Protein AF-A0A1J1I9B0-F1 (afdb_monomer)

Nearest PDB structures (foldseek):
  3shq-assembly1_A  TM=7.757E-01  e=4.844E-25  Drosophila melanogaster
  2lgd-assembly1_A  TM=7.294E-01  e=6.824E-05  Homo sapiens
  7fgm-assembly1_B  TM=8.248E-01  e=2.061E-03  Homo sapiens
  2kan-assembly1_A  TM=7.655E-01  e=1.203E-03  Arabidopsis thaliana
  7sbi-assembly2_B  TM=7.281E-01  e=3.978E-03  Gallus gallus

pLDDT: mean 76.19, std 18.77, range [31.81, 98.0]

Radius of gyration: 21.23 Å; Cα contacts (8 Å, |Δi|>4): 306; chains: 1; bounding box: 52×53×59 Å

Solvent-accessible surface area (backbone atoms only — not comparable to full-atom values): 16740 Å² total; per-residue (Å²): 135,62,66,69,62,49,52,54,50,53,62,61,68,49,90,85,52,88,68,82,76,77,70,71,65,44,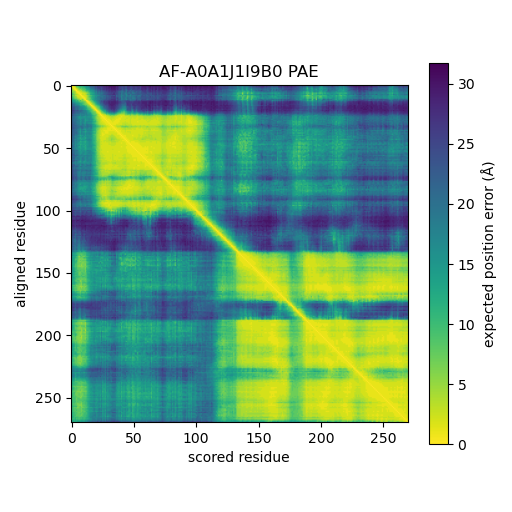75,43,45,38,34,42,93,94,44,79,45,80,44,81,39,53,45,84,35,29,38,41,44,54,37,33,56,49,18,75,80,66,61,27,50,56,95,48,54,47,66,40,83,74,41,26,61,91,75,49,85,76,49,57,81,38,39,46,63,48,41,57,79,53,88,94,58,62,34,39,47,47,64,63,43,65,78,79,48,50,89,78,58,83,73,76,89,87,72,79,84,70,70,91,79,71,66,89,83,63,93,72,74,83,67,72,66,70,61,63,56,39,51,56,45,48,48,48,44,70,70,60,76,82,86,74,88,67,81,88,60,86,95,59,70,46,78,46,73,48,53,64,21,56,73,42,68,54,89,71,77,83,80,54,89,48,72,66,78,75,53,65,66,64,38,46,36,63,71,43,76,92,42,46,61,43,42,33,43,32,42,30,45,55,63,77,73,26,66,92,45,55,74,28,35,30,69,43,80,63,44,59,65,50,95,81,35,61,89,74,62,52,63,69,63,53,47,53,52,44,53,51,44,44,68,77,69,44,89,46,40,70,79,54,62,54,93,49,48,94,73,66,71,124

Foldseek 3Di:
DCVLVVLLVVLVPPPPDPPVPPQPWDWAWEDEPNDIDIDTHGQAAFLLLVLQVVCVVPVFHSVFKDWPPWAFPPGDDGDRRHGPVRTPGDPPDHTYIDGDHPVVCVVPDDDDPDDDPDVPPPPVPPLD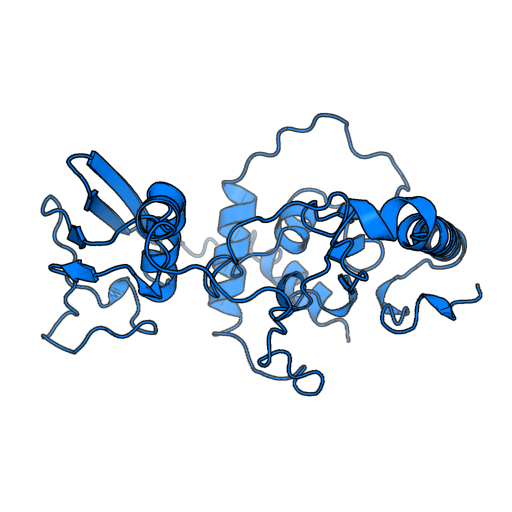DPPDDSVVLSVVLSVCLVPPDDPPPDDDDPLAFAEAEDCDLGPDPDDDPDRDPNNQSHAVQSSCCSNPVVYDQFRAAYEDLDQSNCSSPNLRYARFPGNYPCVVCVVPDCRVVLVVVLNVQCSVPGRGSSPDDNPCSSVDDD

Sequence (270 aa):
MDSDSSLYKRARMDDSKDISDDIEIIKVALKWNANMYHLELDPLDDVAILRYQVFKETQVKPERQKILNLKAKGGKKVEDTTKISELDIKPGKPLMMVGSLEADIASVNEKPDGIDVINDFEDEQNDNEPFETKEVYLTKIRRRIKEYKFEVFNPPREGKKLLVLDIDYTLFDHRSSAETGAELMLKPLLVIWGKFKQYGSKNSIMFDDIRRNFLMNPKSGLRIKPFSQCHLNRDKDKELLKLATYLKNIAENCDDFNKLNHKKWESYTP

Organism: NCBI:txid568069

InterPro domains:
  IPR000626 Ubiquitin-like domain [PS50053] (26-98)
  IPR000626 Ubiquitin-like domain [SM00213] (26-100)
  IPR004274 FCP1 homology domain [PF03031] (200-257)
  IPR023214 HAD superfamily [G3DSA:3.40.50.1000] (113-183)
  IPR023214 HAD superfamily [G3DSA:3.40.50.1000] (184-270)
  IPR029071 Ubiquitin-like domain superfamily [SSF54236] (22-113)
  IPR036412 HAD-like superfamily [SSF56784] (148-262)
  IPR051658 Ubiquitin-like domain-containing CTD phosphatase 1 [PTHR48493] (22-185)

Secondary structure (DSSP, 8-state):
--HHHHHHHHHHTTTT---------EEEEEEETTEEEEEEE-TTSBHHHHHHHHHHHH---GGG-EEET--BGGGPPP-TTSBGGGB---TT-PEEEE---HHHHTTT--PPTT-----TT--TT-TT---S-HHHHHHHHHHHHHH-----SSPPPTTPPEEEE--BTTTB--------TTGGGS-HHHHHHHH-TT-SGGGEEEEES-GGGGTTSGGGEEEPPP---HHHHTTT--HHHHHHHHHHHHHHH-S-GGG--GGGGGG---

Mean predicted aligned error: 13.73 Å

Structure (mmCIF, N/CA/C/O backbone):
data_AF-A0A1J1I9B0-F1
#
_entry.id   AF-A0A1J1I9B0-F1
#
loop_
_atom_site.group_PDB
_atom_site.id
_atom_site.type_symbol
_atom_site.label_atom_id
_atom_site.label_alt_id
_atom_site.label_comp_id
_atom_site.label_asym_id
_atom_site.label_entity_id
_atom_site.label_seq_id
_atom_site.pdbx_PDB_ins_code
_atom_site.Cartn_x
_atom_site.Cartn_y
_atom_site.Cartn_z
_atom_site.occupancy
_atom_site.B_iso_or_equiv
_atom_site.auth_seq_id
_atom_site.auth_comp_id
_atom_site.auth_asym_id
_atom_site.auth_atom_id
_atom_site.pdbx_PDB_model_num
ATOM 1 N N . MET A 1 1 ? 19.662 -10.296 7.156 1.00 31.81 1 MET A N 1
ATOM 2 C CA . MET A 1 1 ? 18.597 -10.468 8.166 1.00 31.81 1 MET A CA 1
ATOM 3 C C . MET A 1 1 ? 17.340 -9.827 7.610 1.00 31.81 1 MET A C 1
ATOM 5 O O . MET A 1 1 ? 17.348 -8.644 7.311 1.00 31.81 1 MET A O 1
ATOM 9 N N . ASP A 1 2 ? 16.337 -10.650 7.334 1.00 40.56 2 ASP A N 1
ATOM 10 C CA . ASP A 1 2 ? 15.219 -10.374 6.426 1.00 40.56 2 ASP A CA 1
ATOM 11 C C . ASP A 1 2 ? 14.012 -9.880 7.258 1.00 40.56 2 ASP A C 1
ATOM 13 O O . ASP A 1 2 ? 13.164 -10.675 7.668 1.00 40.56 2 ASP A O 1
ATOM 17 N N . SER A 1 3 ? 13.997 -8.593 7.635 1.00 44.31 3 SER A N 1
ATOM 18 C CA . SER A 1 3 ? 13.026 -8.016 8.590 1.00 44.31 3 SER A CA 1
ATOM 19 C C . SER A 1 3 ? 11.572 -8.202 8.148 1.00 44.31 3 SER A C 1
ATOM 21 O O . SER A 1 3 ? 10.745 -8.633 8.957 1.00 44.31 3 SER A O 1
ATOM 23 N N . ASP A 1 4 ? 11.288 -7.991 6.864 1.00 48.16 4 ASP A N 1
ATOM 24 C CA . ASP A 1 4 ? 9.930 -8.023 6.297 1.00 48.16 4 ASP A CA 1
ATOM 25 C C . ASP A 1 4 ? 9.418 -9.464 6.153 1.00 48.16 4 ASP A C 1
ATOM 27 O O . ASP A 1 4 ? 8.280 -9.783 6.499 1.00 48.16 4 ASP A O 1
ATOM 31 N N . SER A 1 5 ? 10.312 -10.383 5.771 1.00 48.84 5 SER A N 1
ATOM 32 C CA . SER A 1 5 ? 10.055 -11.829 5.775 1.00 48.84 5 SER A CA 1
ATOM 33 C C . SER A 1 5 ? 9.826 -12.356 7.199 1.00 48.84 5 SER A C 1
ATOM 35 O O . SER A 1 5 ? 8.987 -13.231 7.407 1.00 48.84 5 SER A O 1
ATOM 37 N N . SER A 1 6 ? 10.519 -11.803 8.206 1.00 51.78 6 SER A N 1
ATOM 38 C CA . SER A 1 6 ? 10.359 -12.196 9.615 1.00 51.78 6 S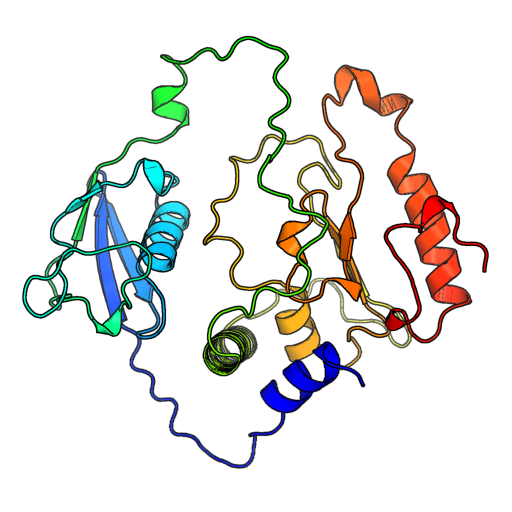ER A CA 1
ATOM 39 C C . SER A 1 6 ? 9.021 -11.760 10.218 1.00 51.78 6 SER A C 1
ATOM 41 O O . SER A 1 6 ? 8.442 -12.508 11.000 1.00 51.78 6 SER A O 1
ATOM 43 N N . LEU A 1 7 ? 8.518 -10.579 9.843 1.00 53.41 7 LEU A N 1
ATOM 44 C CA . LEU A 1 7 ? 7.214 -10.056 10.258 1.00 53.41 7 LEU A CA 1
ATOM 45 C C . LEU A 1 7 ? 6.090 -10.963 9.765 1.00 53.41 7 LEU A C 1
ATOM 47 O O . LEU A 1 7 ? 5.294 -11.443 10.563 1.00 53.41 7 LEU A O 1
ATOM 51 N N . TYR A 1 8 ? 6.092 -11.288 8.474 1.00 55.19 8 TYR A N 1
ATOM 52 C CA . TYR A 1 8 ? 5.122 -12.211 7.893 1.00 55.19 8 TYR A CA 1
ATOM 53 C C . TYR A 1 8 ? 5.275 -13.646 8.425 1.00 55.19 8 TYR A C 1
ATOM 55 O O . TYR A 1 8 ? 4.281 -14.293 8.741 1.00 55.19 8 TYR A O 1
ATOM 63 N N . LYS A 1 9 ? 6.504 -14.158 8.582 1.00 55.81 9 LYS A N 1
ATOM 64 C CA . LYS A 1 9 ? 6.718 -15.483 9.189 1.00 55.81 9 LYS A CA 1
ATOM 65 C C . LYS A 1 9 ? 6.202 -15.541 10.628 1.00 55.81 9 LYS A C 1
ATOM 67 O O . LYS A 1 9 ? 5.662 -16.570 11.002 1.00 55.81 9 LYS A O 1
ATO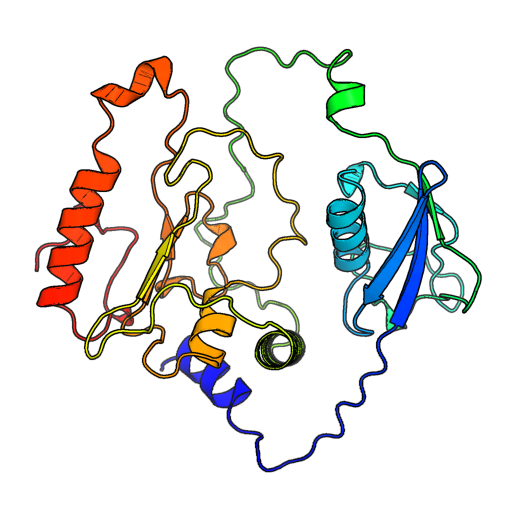M 72 N N . ARG A 1 10 ? 6.300 -14.453 11.402 1.00 53.94 10 ARG A N 1
ATOM 73 C CA . ARG A 1 10 ? 5.706 -14.331 12.749 1.00 53.94 10 ARG A CA 1
ATOM 74 C C . ARG A 1 10 ? 4.190 -14.152 12.722 1.00 53.94 10 ARG A C 1
ATOM 76 O O . ARG A 1 10 ? 3.509 -14.757 13.537 1.00 53.94 10 ARG A O 1
ATOM 83 N N . ALA A 1 11 ? 3.646 -13.415 11.750 1.00 51.88 11 ALA A N 1
ATOM 84 C CA . ALA A 1 11 ? 2.200 -13.372 11.508 1.00 51.88 11 ALA A CA 1
ATOM 85 C C . ALA A 1 11 ? 1.623 -14.779 11.253 1.00 51.88 11 ALA A C 1
ATOM 87 O O . ALA A 1 11 ? 0.448 -15.008 11.514 1.00 51.88 11 ALA A O 1
ATOM 88 N N . ARG A 1 12 ? 2.470 -15.694 10.754 1.00 53.09 12 ARG A N 1
ATOM 89 C CA . ARG A 1 12 ? 2.166 -17.074 10.359 1.00 53.09 12 ARG A CA 1
ATOM 90 C C . ARG A 1 12 ? 2.524 -18.139 11.412 1.00 53.09 12 ARG A C 1
ATOM 92 O O . ARG A 1 12 ? 1.907 -19.192 11.421 1.00 53.09 12 ARG A O 1
ATOM 99 N N . MET A 1 13 ? 3.536 -17.910 12.253 1.00 45.53 13 MET A N 1
ATOM 100 C CA . MET A 1 13 ? 3.952 -18.811 13.340 1.00 45.53 13 MET A CA 1
ATOM 101 C C . MET A 1 13 ? 3.109 -18.540 14.588 1.00 45.53 13 MET A C 1
ATOM 103 O O . MET A 1 13 ? 3.626 -18.023 15.569 1.00 45.53 13 MET A O 1
ATOM 107 N N . ASP A 1 14 ? 1.815 -18.848 14.525 1.00 46.59 14 ASP A N 1
ATOM 108 C CA . ASP A 1 14 ? 1.019 -19.089 15.737 1.00 46.59 14 ASP A CA 1
ATOM 109 C C . ASP A 1 14 ? -0.200 -19.994 15.485 1.00 46.59 14 ASP A C 1
ATOM 111 O O . ASP A 1 14 ? -1.192 -19.932 16.195 1.00 46.59 14 ASP A O 1
ATOM 115 N N . ASP A 1 15 ? -0.116 -20.912 14.513 1.00 47.94 15 ASP A N 1
ATOM 116 C CA . ASP A 1 15 ? -1.155 -21.938 14.301 1.00 47.94 15 ASP A CA 1
ATOM 117 C C . ASP A 1 15 ? -1.213 -22.981 15.454 1.00 47.94 15 ASP A C 1
ATOM 119 O O . ASP A 1 15 ? -1.976 -23.940 15.383 1.00 47.94 15 ASP A O 1
ATOM 123 N N . SER A 1 16 ? -0.397 -22.839 16.513 1.00 40.38 16 SER A N 1
ATOM 124 C CA . SER A 1 16 ? -0.336 -23.775 17.653 1.00 40.38 16 SER A CA 1
ATOM 125 C C . SER A 1 16 ? -0.389 -23.126 19.041 1.00 40.38 16 SER A C 1
ATOM 127 O O . SER A 1 16 ? -0.153 -23.806 20.041 1.00 40.38 16 SER A O 1
ATOM 129 N N . LYS A 1 17 ? -0.698 -21.833 19.136 1.00 40.66 17 LYS A N 1
ATOM 130 C CA . LYS A 1 17 ? -1.303 -21.275 20.342 1.00 40.66 17 LYS A CA 1
ATOM 131 C C . LYS A 1 17 ? -2.577 -20.600 19.890 1.00 40.66 17 LYS A C 1
ATOM 133 O O . LYS A 1 17 ? -2.527 -19.540 19.280 1.00 40.66 17 LYS A O 1
ATOM 138 N N . ASP A 1 18 ? -3.703 -21.212 20.231 1.00 39.41 18 ASP A N 1
ATOM 139 C CA . ASP A 1 18 ? -4.947 -20.480 20.415 1.00 39.41 18 ASP A CA 1
ATOM 140 C C . ASP A 1 18 ? -4.683 -19.402 21.481 1.00 39.41 18 ASP A C 1
ATOM 142 O O . ASP A 1 18 ? -4.935 -19.585 22.672 1.00 39.41 18 ASP A O 1
ATOM 146 N N . ILE A 1 19 ? -4.093 -18.275 21.077 1.00 40.69 19 ILE A N 1
ATOM 147 C CA . ILE A 1 19 ? -4.375 -17.018 21.742 1.00 40.69 19 ILE A CA 1
ATOM 148 C C . ILE A 1 19 ? -5.842 -16.813 21.412 1.00 40.69 19 ILE A C 1
ATOM 150 O O . ILE A 1 19 ? -6.211 -16.668 20.247 1.00 40.69 19 ILE A O 1
ATOM 154 N N . SER A 1 20 ? -6.684 -16.934 22.430 1.00 41.03 20 SER A N 1
ATOM 155 C CA . SER A 1 20 ? -8.096 -16.598 22.369 1.00 41.03 20 SER A CA 1
ATOM 156 C C . SER A 1 20 ? -8.229 -15.112 22.014 1.00 41.03 20 SER A C 1
ATOM 158 O O . SER A 1 20 ? -8.442 -14.274 22.887 1.00 41.03 20 SER A O 1
ATOM 160 N N . ASP A 1 21 ? -8.050 -14.777 20.739 1.00 46.66 21 ASP A N 1
ATOM 161 C CA . ASP A 1 21 ? -8.251 -13.451 20.160 1.00 46.66 21 ASP A CA 1
ATOM 162 C C . ASP A 1 21 ? -9.751 -13.239 19.903 1.00 46.66 21 ASP A C 1
ATOM 164 O O . ASP A 1 21 ? -10.174 -12.807 18.829 1.00 46.66 21 ASP A O 1
ATOM 168 N N . ASP A 1 22 ? -10.576 -13.504 20.918 1.00 48.81 22 ASP A N 1
ATOM 169 C CA . ASP A 1 22 ? -11.917 -12.930 21.008 1.00 48.81 22 ASP A CA 1
ATOM 170 C C . ASP A 1 22 ? -11.760 -11.450 21.396 1.00 48.81 22 ASP A C 1
ATOM 172 O O . ASP A 1 22 ? -12.184 -10.993 22.457 1.00 48.81 22 ASP A O 1
ATOM 176 N N . ILE A 1 23 ? -11.071 -10.682 20.545 1.00 56.44 23 ILE A N 1
ATOM 177 C CA . ILE A 1 23 ? -11.073 -9.228 20.634 1.00 56.44 23 ILE A CA 1
ATOM 178 C C . ILE A 1 23 ? -12.475 -8.802 20.205 1.00 56.44 23 ILE A C 1
ATOM 180 O O . ILE A 1 23 ? -12.808 -8.778 19.019 1.00 56.44 23 ILE A O 1
ATOM 184 N N . GLU A 1 24 ? -13.317 -8.528 21.197 1.00 70.94 24 GLU A N 1
ATOM 185 C CA . GLU A 1 24 ? -14.703 -8.133 20.992 1.00 70.94 24 GLU A CA 1
ATOM 186 C C . GLU A 1 24 ? -14.750 -6.826 20.184 1.00 70.94 24 GLU A C 1
ATOM 188 O O . GLU A 1 24 ? -14.351 -5.757 20.651 1.00 70.94 24 GLU A O 1
ATOM 193 N N . ILE A 1 25 ? -15.194 -6.931 18.928 1.00 79.94 25 ILE A N 1
ATOM 194 C CA . ILE A 1 25 ? -15.322 -5.799 18.008 1.00 79.94 25 ILE A CA 1
ATOM 195 C C . ILE A 1 25 ? -16.279 -4.774 18.617 1.00 79.94 25 ILE A C 1
ATOM 197 O O . ILE A 1 25 ? -17.424 -5.087 18.958 1.00 79.94 25 ILE A O 1
ATOM 201 N N . ILE A 1 26 ? -15.839 -3.520 18.691 1.00 84.00 26 ILE A N 1
ATOM 202 C CA . ILE A 1 26 ? -16.673 -2.432 19.189 1.00 84.00 26 ILE A CA 1
ATOM 203 C C . ILE A 1 26 ? -17.533 -1.929 18.033 1.00 84.00 26 ILE A C 1
ATOM 205 O O . ILE A 1 26 ? -17.043 -1.339 17.069 1.00 84.00 26 ILE A O 1
ATOM 209 N N . LYS A 1 27 ? -18.843 -2.157 18.146 1.00 86.69 27 LYS A N 1
ATOM 210 C CA . LYS A 1 27 ? -19.835 -1.666 17.186 1.00 86.69 27 LYS A CA 1
ATOM 211 C C . LYS A 1 27 ? -20.245 -0.243 17.531 1.00 86.69 27 LYS A C 1
ATOM 213 O O . LYS A 1 27 ? -20.776 0.020 18.611 1.00 86.69 27 LYS A O 1
ATOM 218 N N . VAL A 1 28 ? -20.047 0.672 16.591 1.00 88.75 28 VAL A N 1
ATOM 219 C CA . VAL A 1 28 ? -20.345 2.096 16.747 1.00 88.75 28 VAL A CA 1
ATOM 220 C C . VAL A 1 28 ? -21.427 2.499 15.759 1.00 88.75 28 VAL A C 1
ATOM 222 O O . VAL A 1 28 ? -21.258 2.378 14.551 1.00 88.75 28 VAL A O 1
ATOM 225 N N . ALA A 1 29 ? -22.553 3.001 16.265 1.00 89.75 29 ALA A N 1
ATOM 226 C CA . ALA A 1 29 ? -23.568 3.625 15.424 1.00 89.75 29 ALA A CA 1
ATOM 227 C C . ALA A 1 29 ? -23.232 5.110 15.230 1.00 89.75 29 ALA A C 1
ATOM 229 O O . ALA A 1 29 ? -23.019 5.830 16.207 1.00 89.75 29 ALA A O 1
ATOM 230 N N . LEU A 1 30 ? -23.217 5.575 13.985 1.00 92.56 30 LEU A N 1
ATOM 231 C CA . LEU A 1 30 ? -22.938 6.954 13.602 1.00 92.56 30 LEU A CA 1
ATOM 232 C C . LEU A 1 30 ? -24.121 7.515 12.811 1.00 92.56 30 LEU A C 1
ATOM 234 O O . LEU A 1 30 ? -24.531 6.939 11.810 1.00 92.56 30 LEU A O 1
ATOM 238 N N . LYS A 1 31 ? -24.657 8.659 13.230 1.00 92.12 31 LYS A N 1
ATOM 239 C CA . LYS A 1 31 ? -25.705 9.386 12.512 1.00 92.12 31 LYS A CA 1
ATOM 240 C C . LYS A 1 31 ? -25.117 10.615 11.826 1.00 92.12 31 LYS A C 1
ATOM 242 O O . LYS A 1 31 ? -24.572 11.488 12.503 1.00 92.12 31 LYS A O 1
ATOM 247 N N . TRP A 1 32 ? -25.285 10.709 10.510 1.00 92.56 32 TRP A N 1
ATOM 248 C CA . TRP A 1 32 ? -24.900 11.866 9.698 1.00 92.56 32 TRP A CA 1
ATOM 249 C C . TRP A 1 32 ? -25.920 12.090 8.582 1.00 92.56 32 TRP A C 1
ATOM 251 O O . TRP A 1 32 ? -26.371 11.133 7.964 1.00 92.56 32 TRP A O 1
ATOM 261 N N . ASN A 1 33 ? -26.307 13.348 8.355 1.00 86.62 33 ASN A N 1
ATOM 262 C CA . ASN A 1 33 ? -27.254 13.761 7.312 1.00 86.62 33 ASN A CA 1
ATOM 263 C C . ASN A 1 33 ? -28.515 12.868 7.201 1.00 86.62 33 ASN A C 1
ATOM 265 O O . ASN A 1 33 ? -28.841 12.346 6.142 1.00 86.62 33 ASN A O 1
ATOM 269 N N . ALA A 1 34 ? -29.186 12.639 8.336 1.00 83.94 34 ALA A N 1
ATOM 270 C CA . ALA A 1 34 ? -30.343 11.743 8.498 1.00 83.94 34 ALA A CA 1
ATOM 271 C C . ALA A 1 34 ? -30.101 10.232 8.269 1.00 83.94 34 ALA A C 1
ATOM 273 O O . ALA A 1 34 ? -30.960 9.440 8.654 1.00 83.94 34 ALA A O 1
ATOM 274 N N . ASN A 1 35 ? -28.929 9.822 7.782 1.00 85.69 35 ASN A N 1
ATOM 275 C CA . ASN A 1 35 ? -28.540 8.422 7.609 1.00 85.69 35 ASN A CA 1
ATOM 276 C C . ASN A 1 35 ? -27.867 7.854 8.868 1.00 85.69 35 ASN A C 1
ATOM 278 O O . ASN A 1 35 ? -27.252 8.587 9.651 1.00 85.69 35 ASN A O 1
ATOM 282 N N . MET A 1 36 ? -27.985 6.536 9.059 1.00 87.81 36 MET A N 1
ATOM 283 C CA . MET A 1 36 ? -27.278 5.795 10.107 1.00 87.81 36 MET A CA 1
ATOM 284 C C . MET A 1 36 ? -26.274 4.823 9.496 1.00 87.81 36 MET A C 1
ATOM 286 O O . MET A 1 36 ? -26.623 4.033 8.624 1.00 87.81 36 MET A O 1
ATOM 290 N N . TYR A 1 37 ? -25.054 4.864 10.015 1.00 87.31 37 TYR A N 1
ATOM 291 C CA . TYR A 1 37 ? -23.929 4.030 9.621 1.00 87.31 37 TYR A CA 1
ATOM 292 C C . TYR A 1 37 ? -23.506 3.175 10.813 1.00 87.31 37 TYR A C 1
ATOM 294 O O . TYR A 1 37 ? -23.492 3.645 11.954 1.00 87.31 37 TYR A O 1
ATOM 302 N N . HIS A 1 38 ? -23.161 1.919 10.552 1.00 86.69 38 HIS A N 1
ATOM 303 C CA . HIS A 1 38 ? -22.683 0.986 11.565 1.00 86.69 38 HIS A CA 1
ATOM 304 C C . HIS A 1 38 ? -21.219 0.675 11.287 1.00 86.69 38 HIS A C 1
ATOM 306 O O . HIS A 1 38 ? -20.893 0.050 10.284 1.00 86.69 38 HIS A O 1
ATOM 312 N N . LEU A 1 39 ? -20.351 1.156 12.170 1.00 84.25 39 LEU A N 1
ATOM 313 C CA . LEU A 1 39 ? -18.908 0.998 12.080 1.00 84.25 39 LEU A CA 1
ATOM 314 C C . LEU A 1 39 ? -18.463 -0.122 13.018 1.00 84.25 39 LEU A C 1
ATOM 316 O O . LEU A 1 39 ? -18.958 -0.238 14.143 1.00 84.25 39 LEU A O 1
ATOM 320 N N . GLU A 1 40 ? -17.517 -0.929 12.558 1.00 83.06 40 GLU A N 1
ATOM 321 C CA . GLU A 1 40 ? -16.918 -2.021 13.318 1.00 83.06 40 GLU A CA 1
ATOM 322 C C . GLU A 1 40 ? -15.436 -1.706 13.527 1.00 83.06 40 GLU A C 1
ATOM 324 O O . GLU A 1 40 ? -14.656 -1.639 12.572 1.00 83.06 40 GLU A O 1
ATOM 329 N N . LEU A 1 41 ? -15.064 -1.449 14.783 1.00 80.25 41 LEU A N 1
ATOM 330 C CA . LEU A 1 41 ? -13.735 -0.974 15.164 1.00 80.25 41 LEU A CA 1
ATOM 331 C C . LEU A 1 41 ? -13.040 -1.949 16.105 1.00 80.25 41 LEU A C 1
ATOM 333 O O . LEU A 1 41 ? -13.669 -2.558 16.975 1.00 80.25 41 LEU A O 1
ATOM 337 N N . ASP A 1 42 ? -11.722 -2.051 15.954 1.00 78.38 42 ASP A N 1
ATOM 338 C CA . ASP A 1 42 ? -10.890 -2.781 16.897 1.00 78.38 42 ASP A CA 1
ATOM 339 C C . ASP A 1 42 ? -10.718 -1.958 18.187 1.00 78.38 42 ASP A C 1
ATOM 341 O O . ASP A 1 42 ? -10.419 -0.765 18.110 1.00 78.38 42 ASP A O 1
ATOM 345 N N . PRO A 1 43 ? -10.839 -2.552 19.384 1.00 81.31 43 PRO A N 1
ATOM 346 C CA . PRO A 1 43 ? -10.464 -1.907 20.643 1.00 81.31 43 PRO A CA 1
ATOM 347 C C . PRO A 1 43 ? -9.052 -1.287 20.663 1.00 81.31 43 PRO A C 1
ATOM 349 O O . PRO A 1 43 ? -8.813 -0.345 21.428 1.00 81.31 43 PRO A O 1
ATOM 352 N N . LEU A 1 44 ? -8.126 -1.809 19.850 1.00 76.88 44 LEU A N 1
ATOM 353 C CA . LEU A 1 44 ? -6.743 -1.339 19.702 1.00 76.88 44 LEU A CA 1
ATOM 354 C C . LEU A 1 44 ? -6.566 -0.240 18.648 1.00 76.88 44 LEU A C 1
ATOM 356 O O . LEU A 1 44 ? -5.476 0.339 18.561 1.00 76.88 44 LEU A O 1
ATOM 360 N N . ASP A 1 45 ? -7.591 0.015 17.831 1.00 79.31 45 ASP A N 1
ATOM 361 C CA . ASP A 1 45 ? -7.588 1.128 16.890 1.00 79.31 45 ASP A CA 1
ATOM 362 C C . ASP A 1 45 ? -7.564 2.465 17.640 1.00 79.31 45 ASP A C 1
ATOM 364 O O . ASP A 1 45 ? -7.933 2.557 18.814 1.00 79.31 45 ASP A O 1
ATOM 368 N N . ASP A 1 46 ? -7.147 3.510 16.937 1.00 84.31 46 ASP A N 1
ATOM 369 C CA . ASP A 1 46 ? -7.134 4.876 17.449 1.00 84.31 46 ASP A CA 1
ATOM 370 C C . ASP A 1 46 ? -8.340 5.644 16.909 1.00 84.31 46 ASP A C 1
ATOM 372 O O . ASP A 1 46 ? -8.943 5.274 15.897 1.00 84.31 46 ASP A O 1
ATOM 376 N N . VAL A 1 47 ? -8.678 6.771 17.532 1.00 86.44 47 VAL A N 1
ATOM 377 C CA . VAL A 1 47 ? -9.728 7.676 17.039 1.00 86.44 47 VAL A CA 1
ATOM 378 C C . VAL A 1 47 ? -9.456 8.137 15.602 1.00 86.44 47 VAL A C 1
ATOM 380 O O . VAL A 1 47 ? -10.408 8.322 14.842 1.00 86.44 47 VAL A O 1
ATOM 383 N N . ALA A 1 48 ? -8.191 8.235 15.182 1.00 79.31 48 ALA A N 1
ATOM 384 C CA . ALA A 1 48 ? -7.821 8.455 13.784 1.00 79.31 48 ALA A CA 1
ATOM 385 C C . ALA A 1 48 ? -8.448 7.415 12.831 1.00 79.31 48 ALA A C 1
ATOM 387 O O . ALA A 1 48 ? -8.947 7.771 11.763 1.00 79.31 48 ALA A O 1
ATOM 388 N N . ILE A 1 49 ? -8.492 6.138 13.231 1.00 77.31 49 ILE A N 1
ATOM 389 C CA . ILE A 1 49 ? -9.108 5.051 12.454 1.00 77.31 49 ILE A CA 1
ATOM 390 C C . ILE A 1 49 ? -10.631 5.174 12.439 1.00 77.31 49 ILE A C 1
ATOM 392 O O . ILE A 1 49 ? -11.247 4.965 11.396 1.00 77.31 49 ILE A O 1
ATOM 396 N N . LEU A 1 50 ? -11.250 5.556 13.561 1.00 85.44 50 LEU A N 1
ATOM 397 C CA . LEU A 1 50 ? -12.685 5.858 13.597 1.00 85.44 50 LEU A CA 1
ATOM 398 C C . LEU A 1 50 ? -13.024 6.963 12.589 1.00 85.44 50 LEU A C 1
ATOM 400 O O . LEU A 1 50 ? -13.918 6.782 11.766 1.00 85.44 50 LEU A O 1
ATOM 404 N N . ARG A 1 51 ? -12.293 8.084 12.616 1.00 85.94 51 ARG A N 1
ATOM 405 C CA . ARG A 1 51 ? -12.487 9.193 11.665 1.00 85.94 51 ARG A CA 1
ATOM 406 C C . ARG A 1 51 ? -12.320 8.736 10.223 1.00 85.94 51 ARG A C 1
ATOM 408 O O . ARG A 1 51 ? -13.058 9.145 9.332 1.00 85.94 51 ARG A O 1
ATOM 415 N N . TYR A 1 52 ? -11.373 7.843 9.995 1.00 78.56 52 TYR A N 1
ATOM 416 C CA . TYR A 1 52 ? -11.170 7.269 8.683 1.00 78.56 52 TYR A CA 1
ATOM 417 C C . TYR A 1 52 ? -12.338 6.400 8.205 1.00 78.56 52 TYR A C 1
ATOM 419 O O . TYR A 1 52 ? -12.842 6.590 7.101 1.00 78.56 52 TYR A O 1
ATOM 427 N N . GLN A 1 53 ? -12.831 5.488 9.043 1.00 75.44 53 GLN A N 1
ATOM 428 C CA . GLN A 1 53 ? -14.003 4.687 8.692 1.00 75.44 53 GLN A CA 1
ATOM 429 C C . GLN A 1 53 ? -15.232 5.568 8.431 1.00 75.44 53 GLN A C 1
ATOM 431 O O . GLN A 1 53 ? -15.983 5.315 7.493 1.00 75.44 53 GLN A O 1
ATOM 436 N N . VAL A 1 54 ? -15.400 6.649 9.202 1.00 85.56 54 VAL A N 1
ATOM 437 C CA . VAL A 1 54 ? -16.430 7.663 8.940 1.00 85.56 54 VAL A CA 1
ATOM 438 C C . VAL A 1 54 ? -16.251 8.277 7.550 1.00 85.56 54 VAL A C 1
ATOM 440 O O . VAL A 1 54 ? -17.234 8.403 6.824 1.00 85.56 54 VAL A O 1
ATOM 443 N N . PHE A 1 55 ? -15.030 8.645 7.156 1.00 82.62 55 PHE A N 1
ATOM 444 C CA . PHE A 1 55 ? -14.759 9.186 5.821 1.00 82.62 55 PHE A CA 1
ATOM 445 C C . PHE A 1 55 ? -15.122 8.184 4.725 1.00 82.62 55 PHE A C 1
ATOM 447 O O . PHE A 1 55 ? -15.809 8.557 3.784 1.00 82.62 55 PHE A O 1
ATOM 454 N N . LYS A 1 56 ? -14.761 6.908 4.870 1.00 72.88 56 LYS A N 1
ATOM 455 C CA . LYS A 1 56 ? -15.093 5.882 3.874 1.00 72.88 56 LYS A CA 1
ATOM 456 C C . LYS A 1 56 ? -16.602 5.783 3.611 1.00 72.88 56 LYS A C 1
ATOM 458 O O . LYS A 1 56 ? -17.027 5.725 2.459 1.00 72.88 56 LYS A O 1
ATOM 463 N N . GLU A 1 57 ? -17.401 5.817 4.674 1.00 79.81 57 GLU A N 1
ATOM 464 C CA . GLU A 1 57 ? -18.861 5.696 4.591 1.00 79.81 57 GLU A CA 1
ATOM 465 C C . GLU A 1 57 ? -19.570 7.005 4.191 1.00 79.81 57 GLU A C 1
ATOM 467 O O . GLU A 1 57 ? -20.647 6.976 3.598 1.00 79.81 57 GLU A O 1
ATOM 472 N N . THR A 1 58 ? -18.994 8.167 4.522 1.00 82.75 58 THR A N 1
ATOM 473 C CA . THR A 1 58 ? -19.669 9.475 4.376 1.00 82.75 58 THR A CA 1
ATOM 474 C C . THR A 1 58 ? -19.030 10.411 3.360 1.00 82.75 58 THR A C 1
ATOM 476 O O . THR A 1 58 ? -19.639 11.414 3.015 1.00 82.75 58 THR A O 1
ATOM 479 N N . GLN A 1 59 ? -17.811 10.125 2.903 1.00 78.88 59 GLN A N 1
ATOM 480 C CA . GLN A 1 59 ? -16.963 10.970 2.051 1.00 78.88 59 GLN A CA 1
ATOM 481 C C . GLN A 1 59 ? -16.609 12.349 2.655 1.00 78.88 59 GLN A C 1
ATOM 483 O O . GLN A 1 59 ? -16.041 13.214 1.987 1.00 78.88 59 GLN A O 1
ATOM 488 N N . VAL A 1 60 ? -16.880 12.563 3.949 1.00 80.94 60 VAL A N 1
ATOM 489 C CA . VAL A 1 60 ? -16.464 13.758 4.700 1.00 80.94 60 VAL A CA 1
ATOM 490 C C . VAL A 1 60 ? -15.058 13.550 5.253 1.00 80.94 60 VAL A C 1
ATOM 492 O O . VAL A 1 60 ? -14.854 12.657 6.077 1.00 80.94 60 VAL A O 1
ATOM 495 N N . LYS A 1 61 ? -14.085 14.369 4.842 1.00 77.94 61 LYS A N 1
ATOM 496 C CA . LYS A 1 61 ? -12.683 14.219 5.271 1.00 77.94 61 LYS A CA 1
ATOM 497 C C . LYS A 1 61 ? -12.514 14.311 6.802 1.00 77.94 61 LYS A C 1
ATOM 499 O O . LYS A 1 61 ? -13.204 15.123 7.422 1.00 77.94 61 LYS A O 1
ATOM 504 N N . PRO A 1 62 ? -11.583 13.562 7.426 1.00 81.12 62 PRO A N 1
ATOM 505 C CA . PRO A 1 62 ? -11.288 13.597 8.863 1.00 81.12 62 PRO A CA 1
ATOM 506 C C . PRO A 1 62 ? -11.149 14.991 9.475 1.00 81.12 62 PRO A C 1
ATOM 508 O O . PRO A 1 62 ? -11.689 15.225 10.558 1.00 81.12 62 PRO A O 1
ATOM 511 N N . GLU A 1 63 ? -10.508 15.939 8.782 1.00 80.94 63 GLU A N 1
ATOM 512 C CA . GLU A 1 63 ? -10.319 17.306 9.293 1.00 80.94 63 GLU A CA 1
ATOM 513 C C . GLU A 1 63 ? -11.636 18.102 9.334 1.00 80.94 63 GLU A C 1
ATOM 515 O O . GLU A 1 63 ? -11.757 19.100 10.045 1.00 80.94 63 GLU A O 1
ATOM 520 N N . ARG A 1 64 ? -12.641 17.661 8.570 1.00 81.88 64 ARG A N 1
ATOM 521 C CA . ARG A 1 64 ? -13.986 18.250 8.488 1.00 81.88 64 ARG A CA 1
ATOM 522 C C . ARG A 1 64 ? -15.001 17.542 9.379 1.00 81.88 64 ARG A C 1
ATOM 524 O O . ARG A 1 64 ? -16.135 18.004 9.494 1.00 81.88 64 ARG A O 1
ATOM 531 N N . GLN A 1 65 ? -14.615 16.443 10.021 1.00 88.38 65 GLN A N 1
ATOM 532 C CA . GLN A 1 65 ? -15.504 15.670 10.875 1.00 88.38 65 GLN A CA 1
ATOM 533 C C . GLN A 1 65 ? -15.541 16.230 12.293 1.00 88.38 65 GLN A C 1
ATOM 535 O O . GLN A 1 65 ? -14.592 16.118 13.080 1.00 88.38 65 GLN A O 1
ATOM 540 N N . LYS A 1 66 ? -16.709 16.732 12.679 1.00 90.19 66 LYS A N 1
ATOM 541 C CA . LYS A 1 66 ? -17.038 17.034 14.067 1.00 90.19 66 LYS A CA 1
ATOM 542 C C . LYS A 1 66 ? -17.915 15.922 14.633 1.00 90.19 66 LYS A C 1
ATOM 544 O O . LYS A 1 66 ? -19.135 15.937 14.483 1.00 90.19 66 LYS A O 1
ATOM 549 N N . ILE A 1 67 ? -17.280 14.955 15.293 1.00 90.12 67 ILE A N 1
ATOM 550 C CA . ILE A 1 67 ? -17.964 13.841 15.960 1.00 90.12 67 ILE A CA 1
ATOM 551 C C . ILE A 1 67 ? -18.395 14.291 17.361 1.00 90.12 67 ILE A C 1
ATOM 553 O O . ILE A 1 67 ? -17.579 14.527 18.251 1.00 90.12 67 ILE A O 1
ATOM 557 N N . LEU A 1 68 ? -19.700 14.441 17.553 1.00 86.81 68 LEU A N 1
ATOM 558 C CA . LEU A 1 68 ? -20.339 14.791 18.814 1.00 86.81 68 LEU A CA 1
ATOM 559 C C . LEU A 1 68 ? -20.590 13.535 19.652 1.00 86.81 68 LEU A C 1
ATOM 561 O O . LEU A 1 68 ? -20.820 12.446 19.129 1.00 86.81 68 LEU A O 1
ATOM 565 N N . ASN A 1 69 ? -20.626 13.719 20.973 1.00 85.44 69 ASN A N 1
ATOM 566 C CA . ASN A 1 69 ? -20.797 12.659 21.975 1.00 85.44 69 ASN A CA 1
ATOM 567 C C . ASN A 1 69 ? -19.645 11.645 22.062 1.00 85.44 69 ASN A C 1
ATOM 569 O O . ASN A 1 69 ? -19.761 10.686 22.819 1.00 85.44 69 ASN A O 1
ATOM 573 N N . LEU A 1 70 ? -18.531 11.884 21.370 1.00 87.00 70 LEU A N 1
ATOM 574 C CA . LEU A 1 70 ? -17.301 11.124 21.551 1.00 87.00 70 LEU A CA 1
ATOM 575 C C . LEU A 1 70 ? -16.614 11.586 22.845 1.00 87.00 70 LEU A C 1
ATOM 577 O O . LEU A 1 70 ? -16.169 12.729 22.942 1.00 87.00 70 LEU A O 1
ATOM 581 N N . LYS A 1 71 ? -16.581 10.726 23.864 1.00 87.44 71 LYS A N 1
ATOM 582 C CA . LYS A 1 71 ? -15.949 11.005 25.162 1.00 87.44 71 LYS A CA 1
ATOM 583 C C . LYS A 1 71 ? -15.038 9.848 25.544 1.00 87.44 71 LYS A C 1
ATOM 585 O O . LYS A 1 71 ? -15.403 8.699 25.323 1.00 87.44 71 LYS A O 1
ATOM 590 N N . ALA A 1 72 ? -13.892 10.144 26.150 1.00 87.12 72 ALA A N 1
ATOM 591 C CA . ALA A 1 72 ? -13.064 9.123 26.779 1.00 87.12 72 ALA A CA 1
ATOM 592 C C . ALA A 1 72 ? -13.638 8.735 28.152 1.00 87.12 72 ALA A C 1
ATOM 594 O O . ALA A 1 72 ? -14.236 9.561 28.857 1.00 87.12 72 ALA A O 1
ATOM 595 N N . LYS A 1 73 ? -13.419 7.484 28.559 1.00 83.81 73 LYS A N 1
ATOM 596 C CA . LYS A 1 73 ? -13.691 6.995 29.912 1.00 83.81 73 LYS A CA 1
ATOM 597 C C . LYS A 1 73 ? -12.937 7.875 30.915 1.00 83.81 73 LYS A C 1
ATOM 599 O O . LYS A 1 73 ? -11.751 8.155 30.759 1.00 83.81 73 LYS A O 1
ATOM 604 N N . GLY A 1 74 ? -13.645 8.365 31.931 1.00 78.38 74 GLY A N 1
ATOM 605 C CA . GLY A 1 74 ? -13.074 9.274 32.933 1.00 78.38 74 GLY A CA 1
ATOM 606 C C . GLY A 1 74 ? -12.986 10.749 32.513 1.00 78.38 74 GLY A C 1
ATOM 607 O O . GLY A 1 74 ? -12.355 11.529 33.215 1.00 78.38 74 GLY A O 1
ATOM 608 N N . GLY A 1 75 ? -13.615 11.157 31.403 1.00 74.75 75 GLY A N 1
ATOM 609 C CA . GLY A 1 75 ? -13.775 12.575 31.047 1.00 74.75 75 GLY A CA 1
ATOM 610 C C . GLY A 1 75 ? -12.534 13.250 30.455 1.00 74.75 75 GLY A C 1
ATOM 611 O O . GLY A 1 75 ? -12.512 14.473 30.332 1.00 74.75 75 GLY A O 1
ATOM 612 N N . LYS A 1 76 ? -11.513 12.472 30.074 1.00 78.25 76 LYS A N 1
ATOM 613 C CA . LYS A 1 76 ? -10.333 12.980 29.365 1.00 78.25 76 LYS A CA 1
ATOM 614 C C . LYS A 1 76 ? -10.710 13.543 27.989 1.00 78.25 76 LYS A C 1
ATOM 616 O O . LYS A 1 76 ? -11.707 13.140 27.380 1.00 78.25 76 LYS A O 1
ATOM 621 N N . LYS A 1 77 ? -9.889 14.474 27.498 1.00 81.88 77 LYS A N 1
ATOM 622 C CA . LYS A 1 77 ? -9.979 14.977 26.125 1.00 81.88 77 LYS A CA 1
ATOM 623 C C . LYS A 1 77 ? -9.675 13.830 25.160 1.00 81.88 77 LYS A C 1
ATOM 625 O O . LYS A 1 77 ? -8.740 13.073 25.391 1.00 81.88 77 LYS A O 1
ATOM 630 N N . VAL A 1 78 ? -10.483 13.711 24.112 1.00 87.12 78 VAL A N 1
ATOM 631 C CA . VAL A 1 78 ? -10.274 12.726 23.050 1.00 87.12 78 VAL A CA 1
ATOM 632 C C . VAL A 1 78 ? -9.337 13.334 22.012 1.00 87.12 78 VAL A C 1
ATOM 634 O O . VAL A 1 78 ? -9.631 14.400 21.466 1.00 87.12 78 VAL A O 1
ATOM 637 N N . GLU A 1 79 ? -8.224 12.660 21.764 1.00 85.75 79 GLU A N 1
ATOM 638 C CA . GLU A 1 79 ? -7.244 12.992 20.729 1.00 85.75 79 GLU A CA 1
ATOM 639 C C . GLU A 1 79 ? -7.214 11.881 19.680 1.00 85.75 79 GLU A C 1
ATOM 641 O O . GLU A 1 79 ? -7.711 10.781 19.920 1.00 85.75 79 GLU A O 1
ATOM 646 N N . ASP A 1 80 ? -6.633 12.151 18.515 1.00 80.00 80 ASP A N 1
ATOM 647 C CA . ASP A 1 80 ? -6.632 11.188 17.410 1.00 80.00 80 ASP A CA 1
ATOM 648 C C . ASP A 1 80 ? -5.827 9.917 17.718 1.00 80.00 80 ASP A C 1
ATOM 650 O O . ASP A 1 80 ? -6.095 8.896 17.100 1.00 80.00 80 ASP A O 1
ATOM 654 N N . THR A 1 81 ? -4.930 9.961 18.709 1.00 80.38 81 THR A N 1
ATOM 655 C CA . THR A 1 81 ? -4.143 8.836 19.254 1.00 80.38 81 THR A CA 1
ATOM 656 C C . THR A 1 81 ? -4.853 8.068 20.378 1.00 80.38 81 THR A C 1
ATOM 658 O O . THR A 1 81 ? -4.337 7.076 20.889 1.00 80.38 81 THR A O 1
ATOM 661 N N . THR A 1 82 ? -6.028 8.530 20.827 1.00 84.62 82 THR A N 1
ATOM 662 C CA . THR A 1 82 ? -6.789 7.853 21.889 1.00 84.62 82 THR A CA 1
ATOM 663 C C . THR A 1 82 ? -7.316 6.518 21.368 1.00 84.62 82 THR A C 1
ATOM 665 O O . THR A 1 82 ? -7.929 6.478 20.301 1.00 84.62 82 THR A O 1
ATOM 668 N N . LYS A 1 83 ? -7.120 5.430 22.122 1.00 85.94 83 LYS A N 1
ATOM 669 C CA . LYS A 1 83 ? -7.591 4.092 21.733 1.00 85.94 83 LYS A CA 1
ATOM 670 C C . LYS A 1 83 ? -9.116 3.994 21.764 1.00 85.94 83 LYS A C 1
ATOM 672 O O . LYS A 1 83 ? -9.755 4.555 22.654 1.00 85.94 83 LYS A O 1
ATOM 677 N N . ILE A 1 84 ? -9.714 3.213 20.862 1.00 88.12 84 ILE A N 1
ATOM 678 C CA . ILE A 1 84 ? -11.170 2.986 20.842 1.00 88.12 84 ILE A CA 1
ATOM 679 C C . ILE A 1 84 ? -11.644 2.330 22.148 1.00 88.12 84 ILE A C 1
ATOM 681 O O . ILE A 1 84 ? -12.692 2.699 22.677 1.00 88.12 84 ILE A O 1
ATOM 685 N N . SER A 1 85 ? -10.849 1.427 22.731 1.00 86.00 85 SER A N 1
ATOM 686 C CA . SER A 1 85 ? -11.122 0.812 24.044 1.00 86.00 85 SER A CA 1
ATOM 687 C C . SER A 1 85 ? -11.245 1.813 25.201 1.00 86.00 85 SER A C 1
ATOM 689 O O . SER A 1 85 ? -11.942 1.542 26.189 1.00 86.00 85 SER A O 1
ATOM 691 N N . GLU A 1 86 ? -10.613 2.982 25.086 1.00 87.69 86 GLU A N 1
ATOM 692 C CA . GLU A 1 86 ? -10.660 4.056 26.079 1.00 87.69 86 GLU A CA 1
ATOM 693 C C . GLU A 1 86 ? -11.886 4.963 25.913 1.00 87.69 86 GLU A C 1
ATOM 695 O O . GLU A 1 86 ? -12.138 5.813 26.767 1.00 87.69 86 GLU A O 1
ATOM 700 N N . LEU A 1 87 ? -12.686 4.784 24.860 1.00 88.12 87 LEU A N 1
ATOM 701 C CA . LEU A 1 87 ? -13.882 5.583 24.609 1.00 88.12 87 LEU A CA 1
ATOM 702 C C . LEU A 1 87 ? -15.093 5.073 25.410 1.00 88.12 87 LEU A C 1
ATOM 704 O O . LEU A 1 87 ? -15.312 3.873 25.571 1.00 88.12 87 LEU A O 1
ATOM 708 N N . ASP A 1 88 ? -15.919 6.000 25.898 1.00 87.06 88 ASP A N 1
ATOM 709 C CA . ASP A 1 88 ? -17.223 5.727 26.521 1.00 87.06 88 ASP A CA 1
ATOM 710 C C . ASP A 1 88 ? -18.309 5.622 25.438 1.00 87.06 88 ASP A C 1
ATOM 712 O O . ASP A 1 88 ? -19.186 6.481 25.301 1.00 87.06 88 ASP A O 1
ATOM 716 N N . ILE A 1 89 ? -18.210 4.580 24.607 1.00 83.88 89 ILE A N 1
ATOM 717 C CA . ILE A 1 89 ? -19.202 4.277 23.572 1.00 83.88 89 ILE A CA 1
ATOM 718 C C . ILE A 1 89 ? -20.315 3.442 24.204 1.00 83.88 89 ILE A C 1
ATOM 720 O O . ILE A 1 89 ? -20.115 2.290 24.583 1.00 83.88 89 ILE A O 1
ATOM 724 N N . LYS A 1 90 ? -21.508 4.032 24.320 1.00 80.56 90 LYS A N 1
ATOM 725 C CA . LYS A 1 90 ? -22.673 3.364 24.911 1.00 80.56 90 LYS A CA 1
ATOM 726 C C . LYS A 1 90 ? -23.473 2.609 23.845 1.00 80.56 90 LYS A C 1
ATOM 728 O O . LYS A 1 90 ? -23.878 3.239 22.862 1.00 80.56 90 LYS A O 1
ATOM 733 N N . PRO A 1 91 ? -23.782 1.314 24.052 1.00 75.31 91 PRO A N 1
ATOM 734 C CA . PRO A 1 91 ? -24.647 0.559 23.152 1.00 75.31 91 PRO A CA 1
ATOM 735 C C . PRO A 1 91 ? -25.993 1.269 22.948 1.00 75.31 91 PRO A C 1
ATOM 737 O O . PRO A 1 91 ? -26.626 1.711 23.906 1.00 75.31 91 PRO A O 1
ATOM 740 N N . GLY A 1 92 ? -26.418 1.417 21.692 1.00 72.94 92 GLY A N 1
ATOM 741 C CA . GLY A 1 92 ? -27.712 2.010 21.332 1.00 72.94 92 GLY A CA 1
ATOM 742 C C . GLY A 1 92 ? -27.774 3.543 21.298 1.00 72.94 92 GLY A C 1
ATOM 743 O O . GLY A 1 92 ? -28.778 4.082 20.833 1.00 72.94 92 GLY A O 1
ATOM 744 N N . LYS A 1 93 ? -26.726 4.271 21.718 1.00 85.69 93 LYS A N 1
ATOM 745 C CA . LYS A 1 93 ? -26.661 5.733 21.554 1.00 85.69 93 LYS A CA 1
ATOM 746 C C . LYS A 1 93 ? -25.753 6.094 20.372 1.00 85.69 93 LYS A C 1
ATOM 748 O O . LYS A 1 93 ? -24.536 5.989 20.516 1.00 85.69 93 LYS A O 1
ATOM 753 N N . PRO A 1 94 ? -26.297 6.552 19.230 1.00 88.38 94 PRO A N 1
ATOM 754 C CA . PRO A 1 94 ? -25.466 6.877 18.082 1.00 88.38 94 PRO A CA 1
ATOM 755 C C . PRO A 1 94 ? -24.602 8.115 18.350 1.00 88.38 94 PRO A C 1
ATOM 757 O O . PRO A 1 94 ? -25.057 9.111 18.927 1.00 88.38 94 PRO A O 1
ATOM 760 N N . LEU A 1 95 ? -23.355 8.063 17.890 1.00 91.75 95 LEU A N 1
ATOM 761 C CA . LEU A 1 95 ? -22.518 9.243 17.717 1.00 91.75 95 LEU A CA 1
ATOM 762 C C . LEU A 1 95 ? -23.146 10.122 16.634 1.00 91.75 95 LEU A C 1
ATOM 764 O O . LEU A 1 95 ? -23.643 9.613 15.633 1.00 91.75 95 LEU A O 1
ATOM 768 N N . MET A 1 96 ? -23.139 11.439 16.822 1.00 91.69 96 MET A N 1
ATOM 769 C CA . MET A 1 96 ? -23.623 12.360 15.789 1.00 91.69 96 MET A CA 1
ATOM 770 C C . MET A 1 96 ? -22.423 12.982 15.101 1.00 91.69 96 MET A C 1
ATOM 772 O O . MET A 1 96 ? -21.584 13.567 15.776 1.00 91.69 96 MET A O 1
ATOM 776 N N . MET A 1 97 ? -22.340 12.879 13.782 1.00 92.31 97 MET A N 1
ATOM 777 C CA . MET A 1 97 ? -21.290 13.537 13.014 1.00 92.31 97 MET A CA 1
ATOM 778 C C . MET A 1 97 ? -21.866 14.754 12.300 1.00 92.31 97 MET A C 1
ATOM 780 O O . MET A 1 97 ? -22.971 14.711 11.760 1.00 92.31 97 MET A O 1
ATOM 784 N N . VAL A 1 98 ? -21.118 15.853 12.344 1.00 88.62 98 VAL A N 1
ATOM 785 C CA . VAL A 1 98 ? -21.365 17.053 11.549 1.00 88.62 98 VAL A CA 1
ATOM 786 C C . VAL A 1 98 ? -20.146 17.281 10.670 1.00 88.62 98 VAL A C 1
ATOM 788 O O . VAL A 1 98 ? -19.018 17.276 11.158 1.00 88.62 98 VAL A O 1
ATOM 791 N N . GLY A 1 99 ? -20.389 17.499 9.387 1.00 85.56 99 GLY A N 1
ATOM 792 C CA . GLY A 1 99 ? -19.375 17.783 8.385 1.00 85.56 99 GLY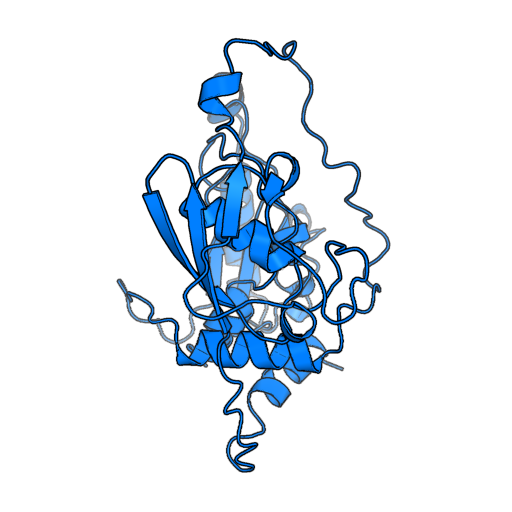 A CA 1
ATOM 793 C C . GLY A 1 99 ? -20.026 17.829 7.009 1.00 85.56 99 GLY A C 1
ATOM 794 O O . GLY A 1 99 ? -21.131 17.306 6.835 1.00 85.56 99 GLY A O 1
ATOM 795 N N . SER A 1 100 ? -19.361 18.489 6.069 1.00 78.06 100 SER A N 1
ATOM 796 C CA . SER A 1 100 ? -19.848 18.692 4.702 1.00 78.06 100 SER A CA 1
ATOM 797 C C . SER A 1 100 ? -18.905 18.021 3.710 1.00 78.06 100 SER A C 1
ATOM 799 O O . SER A 1 100 ? -17.710 17.882 3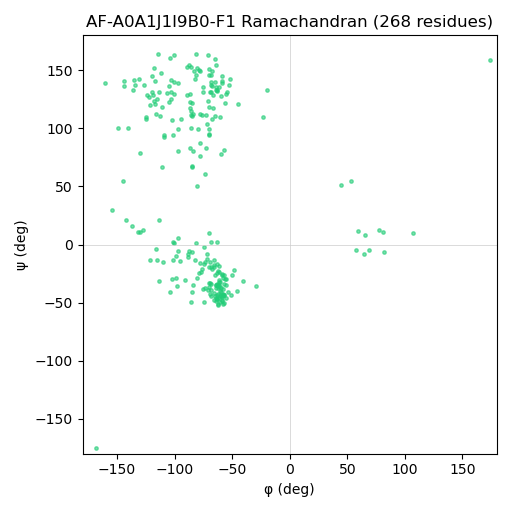.988 1.00 78.06 100 SER A O 1
ATOM 801 N N . LEU A 1 101 ? -19.445 17.602 2.567 1.00 77.06 101 LEU A N 1
ATOM 802 C CA . LEU A 1 101 ? -18.660 17.035 1.476 1.00 77.06 101 LEU A CA 1
ATOM 803 C C . LEU A 1 101 ? -17.806 18.116 0.815 1.00 77.06 101 LEU A C 1
ATOM 805 O O . LEU A 1 101 ? -18.202 19.276 0.735 1.00 77.06 101 LEU A O 1
ATOM 809 N N . GLU A 1 102 ? -16.660 17.725 0.266 1.00 68.25 102 GLU A N 1
ATOM 810 C CA . GLU A 1 102 ? -15.801 18.653 -0.479 1.00 68.25 102 GLU A CA 1
ATOM 811 C C . GLU A 1 102 ? -16.505 19.188 -1.738 1.00 68.25 102 GLU A C 1
ATOM 813 O O . GLU A 1 102 ? -16.343 20.358 -2.075 1.00 68.25 102 GLU A O 1
ATOM 818 N N . ALA A 1 103 ? -17.348 18.372 -2.384 1.00 59.56 103 ALA A N 1
ATOM 819 C CA . ALA A 1 103 ? -18.159 18.780 -3.534 1.00 59.56 103 ALA A CA 1
ATOM 820 C C . ALA A 1 103 ? -19.163 19.898 -3.190 1.00 59.56 103 ALA A C 1
ATOM 822 O O . ALA A 1 103 ? -19.372 20.797 -4.000 1.00 59.56 103 ALA A O 1
ATOM 823 N N . ASP A 1 104 ? -19.710 19.895 -1.971 1.00 59.12 104 ASP A N 1
ATOM 824 C CA . ASP A 1 104 ? -20.656 20.916 -1.498 1.00 59.12 104 ASP A CA 1
ATOM 825 C C . ASP A 1 104 ? -19.951 22.228 -1.095 1.00 59.12 104 ASP A C 1
ATOM 827 O O . ASP A 1 104 ? -20.593 23.266 -0.952 1.00 59.12 104 ASP A O 1
ATOM 831 N N . ILE A 1 105 ? -18.625 22.193 -0.903 1.00 53.72 105 ILE A N 1
ATOM 832 C CA . ILE A 1 105 ? -17.785 23.348 -0.533 1.00 53.72 105 ILE A CA 1
ATOM 833 C C . ILE A 1 105 ? -17.027 23.904 -1.757 1.00 53.72 105 ILE A C 1
ATOM 835 O O . ILE A 1 105 ? -16.500 25.020 -1.716 1.00 53.72 105 ILE A O 1
ATOM 839 N N . ALA A 1 106 ? -16.993 23.163 -2.869 1.00 53.34 106 ALA A N 1
ATOM 840 C CA . ALA A 1 106 ? -16.281 23.544 -4.088 1.00 53.34 106 ALA A CA 1
ATOM 841 C C . ALA A 1 106 ? -16.759 24.884 -4.677 1.00 53.34 106 ALA A C 1
ATOM 843 O O . ALA A 1 106 ? -15.973 25.581 -5.310 1.00 53.34 106 ALA A O 1
ATOM 844 N N . SER A 1 107 ? -18.002 25.301 -4.406 1.00 49.53 107 SER A N 1
ATOM 845 C CA . SER A 1 107 ? -18.540 26.588 -4.867 1.00 49.53 107 SER A CA 1
ATOM 846 C C . SER A 1 107 ? -18.010 27.818 -4.111 1.00 49.53 107 SER A C 1
ATOM 848 O O . SER A 1 107 ? -18.410 28.931 -4.437 1.00 49.53 107 SER A O 1
ATOM 850 N N . VAL A 1 108 ? -17.159 27.652 -3.087 1.00 48.78 108 VAL A N 1
ATOM 851 C CA . VAL A 1 108 ? -16.642 28.764 -2.256 1.00 48.78 108 VAL A CA 1
ATOM 852 C C . VAL A 1 108 ? -15.108 28.861 -2.265 1.00 48.78 108 VAL A C 1
ATOM 854 O O . VAL A 1 108 ? -14.565 29.887 -1.870 1.00 48.78 108 VAL A O 1
ATOM 857 N N . ASN A 1 109 ? -14.390 27.845 -2.755 1.00 40.75 109 ASN A N 1
ATOM 858 C CA . ASN A 1 109 ? -12.923 27.847 -2.807 1.00 40.75 109 ASN A CA 1
ATOM 859 C C . ASN A 1 109 ? -12.415 27.468 -4.204 1.00 40.75 109 ASN A C 1
ATOM 861 O O . ASN A 1 109 ? -11.956 26.345 -4.420 1.00 40.75 109 ASN A O 1
ATOM 865 N N . GLU A 1 110 ? -12.445 28.412 -5.144 1.00 42.16 110 GLU A N 1
ATOM 866 C CA . GLU A 1 110 ? -11.593 28.313 -6.331 1.00 42.16 110 GLU A CA 1
ATOM 867 C C . GLU A 1 110 ? -10.130 28.461 -5.881 1.00 42.16 110 GLU A C 1
ATOM 869 O O . GLU A 1 110 ? -9.690 29.531 -5.456 1.00 42.16 110 GLU A O 1
ATOM 874 N N . LYS A 1 111 ? -9.374 27.357 -5.904 1.00 45.50 111 LYS A N 1
ATOM 875 C CA . LYS A 1 111 ? -7.914 27.407 -5.759 1.00 45.50 111 LYS A CA 1
ATOM 876 C C . LYS A 1 111 ? -7.328 28.076 -7.012 1.00 45.50 111 LYS A C 1
ATOM 878 O O . LYS A 1 111 ? -7.751 27.711 -8.106 1.00 45.50 111 LYS A O 1
ATOM 883 N N . PRO A 1 112 ? -6.347 28.987 -6.893 1.00 38.72 112 PRO A N 1
ATOM 884 C CA . PRO A 1 112 ? -5.613 29.465 -8.059 1.00 38.72 112 PRO A CA 1
ATOM 885 C C . PRO A 1 112 ? -4.881 28.296 -8.738 1.00 38.72 112 PRO A C 1
ATOM 887 O O . PRO A 1 112 ? -4.278 27.456 -8.064 1.00 38.72 112 PRO A O 1
ATOM 890 N N . ASP A 1 113 ? -4.957 28.242 -10.068 1.00 36.00 113 ASP A N 1
ATOM 891 C CA . ASP A 1 113 ? -4.271 27.246 -10.892 1.00 36.00 113 ASP A CA 1
ATOM 892 C C . ASP A 1 113 ? -2.747 27.301 -10.687 1.00 36.00 113 ASP A C 1
ATOM 894 O O . ASP A 1 113 ? -2.150 28.377 -10.640 1.00 36.00 113 ASP A O 1
ATOM 898 N N . GLY A 1 114 ? -2.107 26.128 -10.609 1.00 41.00 114 GLY A N 1
ATOM 899 C CA . GLY A 1 114 ? -0.644 25.999 -10.660 1.00 41.00 114 GLY A CA 1
ATOM 900 C C . GLY A 1 114 ? 0.073 25.651 -9.353 1.00 41.00 114 GLY A C 1
ATOM 901 O O . GLY A 1 114 ? 1.300 25.689 -9.327 1.00 41.00 114 GLY A O 1
ATOM 902 N N . ILE A 1 115 ? -0.639 25.285 -8.284 1.00 34.50 115 ILE A N 1
ATOM 903 C CA . ILE A 1 115 ? -0.002 24.711 -7.088 1.00 34.50 115 ILE A CA 1
ATOM 904 C C . ILE A 1 115 ? -0.099 23.188 -7.176 1.00 34.50 115 ILE A C 1
ATOM 906 O O . ILE A 1 115 ? -1.139 22.606 -6.856 1.00 34.50 115 ILE A O 1
ATOM 910 N N . ASP A 1 116 ? 0.989 22.548 -7.610 1.00 41.41 116 ASP A N 1
ATOM 911 C CA . ASP A 1 116 ? 1.197 21.123 -7.365 1.00 41.41 116 ASP A CA 1
ATOM 912 C C . ASP A 1 116 ? 1.126 20.899 -5.852 1.00 41.41 116 ASP A C 1
ATOM 914 O O . ASP A 1 116 ? 1.854 21.527 -5.080 1.00 41.41 116 ASP A O 1
ATOM 918 N N . VAL A 1 117 ? 0.209 20.038 -5.410 1.00 41.94 117 VAL A N 1
ATOM 919 C CA . VAL A 1 117 ? 0.139 19.616 -4.009 1.00 41.94 117 VAL A CA 1
ATOM 920 C C . VAL A 1 117 ? 1.322 18.684 -3.772 1.00 41.94 117 VAL A C 1
ATOM 922 O O . VAL A 1 117 ? 1.212 17.467 -3.885 1.00 41.94 117 VAL A O 1
ATOM 925 N N . ILE A 1 118 ? 2.481 19.274 -3.502 1.00 39.53 118 ILE A N 1
ATOM 926 C CA . ILE A 1 118 ? 3.645 18.559 -2.999 1.00 39.53 118 ILE A CA 1
ATOM 927 C C . ILE A 1 118 ? 3.308 18.173 -1.560 1.00 39.53 118 ILE A C 1
ATOM 929 O O . ILE A 1 118 ? 2.916 19.008 -0.744 1.00 39.53 118 ILE A O 1
ATOM 933 N N . ASN A 1 119 ? 3.369 16.878 -1.260 1.00 46.38 119 ASN A N 1
ATOM 934 C CA . ASN A 1 119 ? 3.197 16.408 0.104 1.00 46.38 119 ASN A CA 1
ATOM 935 C C . ASN A 1 119 ? 4.514 16.650 0.860 1.00 46.38 119 ASN A C 1
ATOM 937 O O . ASN A 1 119 ? 5.382 15.781 0.901 1.00 46.38 119 ASN A O 1
ATOM 941 N N . ASP A 1 120 ? 4.659 17.845 1.440 1.00 41.72 120 ASP A N 1
ATOM 942 C CA . ASP A 1 120 ? 5.867 18.338 2.136 1.00 41.72 120 ASP A CA 1
ATOM 943 C C . ASP A 1 120 ? 6.261 17.523 3.394 1.00 41.72 120 ASP A C 1
ATOM 945 O O . ASP A 1 120 ? 7.226 17.847 4.081 1.00 41.72 120 ASP A O 1
ATOM 949 N N . PHE A 1 121 ? 5.529 16.447 3.702 1.00 44.28 121 PHE A N 1
ATOM 950 C CA . PHE A 1 121 ? 5.807 15.496 4.783 1.00 44.28 121 PHE A CA 1
ATOM 951 C C . PHE A 1 121 ? 6.561 14.229 4.324 1.00 44.28 121 PHE A C 1
ATOM 953 O O . PHE A 1 121 ? 6.749 13.303 5.116 1.00 44.28 121 PHE A O 1
ATOM 960 N N . GLU A 1 122 ? 6.988 14.142 3.058 1.00 51.19 122 GLU A N 1
ATOM 961 C CA . GLU A 1 122 ? 7.799 13.026 2.550 1.00 51.19 122 GLU A CA 1
ATOM 962 C C . GLU A 1 122 ? 9.272 13.150 2.966 1.00 51.19 122 GLU A C 1
ATOM 964 O O . GLU A 1 122 ? 10.147 13.485 2.170 1.00 51.19 122 GLU A O 1
ATOM 969 N N . ASP A 1 123 ? 9.566 12.845 4.227 1.00 45.19 123 ASP A N 1
ATOM 970 C CA . ASP A 1 123 ? 10.944 12.826 4.709 1.00 45.19 123 ASP A CA 1
ATOM 971 C C . ASP A 1 123 ? 11.689 11.606 4.130 1.00 45.19 123 ASP A C 1
ATOM 973 O O . ASP A 1 123 ? 11.496 10.458 4.540 1.00 45.19 123 ASP A O 1
ATOM 977 N N . GLU A 1 124 ? 12.543 11.825 3.123 1.00 50.56 124 GLU A N 1
ATOM 978 C CA . GLU A 1 124 ? 13.272 10.746 2.443 1.00 50.56 124 GLU A CA 1
ATOM 979 C C . GLU A 1 124 ? 14.280 10.017 3.344 1.00 50.56 124 GLU A C 1
ATOM 981 O O . GLU A 1 124 ? 14.716 8.915 2.984 1.00 50.56 124 GLU A O 1
ATOM 986 N N . GLN A 1 125 ? 14.646 10.635 4.475 1.00 41.94 125 GLN A N 1
ATOM 987 C CA . GLN A 1 125 ? 15.761 10.254 5.345 1.00 41.94 125 GLN A CA 1
ATOM 988 C C . GLN A 1 125 ? 15.362 9.422 6.571 1.00 41.94 125 GLN A C 1
ATOM 990 O O . GLN A 1 125 ? 16.248 8.885 7.237 1.00 41.94 125 GLN A O 1
ATOM 995 N N . ASN A 1 126 ? 14.069 9.268 6.870 1.00 42.22 126 ASN A N 1
ATOM 996 C CA . ASN A 1 126 ? 13.628 8.611 8.100 1.00 42.22 126 ASN A CA 1
ATOM 997 C C . ASN A 1 126 ? 12.958 7.253 7.831 1.00 42.22 126 ASN A C 1
ATOM 999 O O . ASN A 1 126 ? 11.776 7.045 8.085 1.00 42.22 126 ASN A O 1
ATOM 1003 N N . ASP A 1 127 ? 13.743 6.290 7.340 1.00 44.44 127 ASP A N 1
ATOM 1004 C CA . ASP A 1 127 ? 13.325 4.883 7.209 1.00 44.44 127 ASP A CA 1
ATOM 1005 C C . ASP A 1 127 ? 13.193 4.169 8.594 1.00 44.44 127 ASP A C 1
ATOM 1007 O O . ASP A 1 127 ? 13.059 2.946 8.641 1.00 44.44 127 ASP A O 1
ATOM 1011 N N . ASN A 1 128 ? 13.251 4.897 9.727 1.00 40.00 128 ASN A N 1
ATOM 1012 C CA . ASN A 1 128 ? 13.481 4.354 11.079 1.00 40.00 128 ASN A CA 1
ATOM 1013 C C . ASN A 1 128 ? 12.465 4.758 12.171 1.00 40.00 128 ASN A C 1
ATOM 1015 O O . ASN A 1 128 ? 12.726 4.497 13.345 1.00 40.00 128 ASN A O 1
ATOM 1019 N N . GLU A 1 129 ? 11.312 5.344 11.849 1.00 39.28 129 GLU A N 1
ATOM 1020 C CA . GLU A 1 129 ? 10.266 5.568 12.864 1.00 39.28 129 GLU A CA 1
ATOM 1021 C C . GLU A 1 129 ? 9.639 4.220 13.291 1.00 39.28 129 GLU A C 1
ATOM 1023 O O . GLU A 1 129 ? 9.075 3.509 12.447 1.00 39.28 129 GLU A O 1
ATOM 1028 N N . PRO A 1 130 ? 9.734 3.817 14.577 1.00 40.19 130 PRO A N 1
ATOM 1029 C CA . PRO A 1 130 ? 9.128 2.591 15.071 1.00 40.19 130 PRO A CA 1
ATOM 1030 C C . PRO A 1 130 ? 7.611 2.767 15.075 1.00 40.19 130 PRO A C 1
ATOM 1032 O O . PRO A 1 130 ? 7.024 3.307 16.009 1.00 40.19 130 PRO A O 1
ATOM 1035 N N . PHE A 1 131 ? 6.981 2.304 14.001 1.00 49.09 131 PHE A N 1
ATOM 1036 C CA . PHE A 1 131 ? 5.534 2.188 13.913 1.00 49.09 131 PHE A CA 1
ATOM 1037 C C . PHE A 1 131 ? 5.003 1.422 15.136 1.00 49.09 131 PHE A C 1
ATOM 1039 O O . PHE A 1 131 ? 5.661 0.486 15.603 1.00 49.09 131 PHE A O 1
ATOM 1046 N N . GLU A 1 132 ? 3.841 1.853 15.639 1.00 44.84 132 GLU A N 1
ATOM 1047 C CA . GLU A 1 132 ? 3.035 1.249 16.710 1.00 44.84 132 GLU A CA 1
ATOM 1048 C C . GLU A 1 132 ? 3.350 -0.229 16.959 1.00 44.84 132 GLU A C 1
ATOM 1050 O O . GLU A 1 132 ? 3.425 -1.010 16.008 1.00 44.84 132 GLU A O 1
ATOM 1055 N N . THR A 1 133 ? 3.517 -0.601 18.238 1.00 52.47 133 THR A N 1
ATOM 1056 C CA . THR A 1 133 ? 3.972 -1.913 18.727 1.00 52.47 133 THR A CA 1
ATOM 1057 C C . THR A 1 133 ? 3.708 -3.011 17.704 1.00 52.47 133 THR A C 1
ATOM 1059 O O . THR A 1 133 ? 2.551 -3.349 17.467 1.00 52.47 133 THR A O 1
ATOM 1062 N N . LYS A 1 134 ? 4.782 -3.538 17.093 1.00 61.31 134 LYS A N 1
ATOM 1063 C CA . LYS A 1 134 ? 4.823 -4.566 16.029 1.00 61.31 134 LYS A CA 1
ATOM 1064 C C . LYS A 1 134 ? 3.661 -5.576 16.053 1.00 61.31 134 LYS A C 1
ATOM 1066 O O . LYS A 1 134 ? 3.193 -6.001 15.004 1.00 61.31 134 LYS A O 1
ATOM 1071 N N . GLU A 1 135 ? 3.210 -5.941 17.246 1.00 64.56 135 GLU A N 1
ATOM 1072 C CA . GLU A 1 135 ? 2.086 -6.831 17.526 1.00 64.56 135 GLU A CA 1
ATOM 1073 C C . GLU A 1 135 ? 0.713 -6.328 17.043 1.00 64.56 135 GLU A C 1
ATOM 1075 O O . GLU A 1 135 ? 0.009 -7.074 16.369 1.00 64.56 135 GLU A O 1
ATOM 1080 N N . VAL A 1 136 ? 0.344 -5.064 17.293 1.00 67.00 136 VAL A N 1
ATOM 1081 C CA . VAL A 1 136 ? -0.952 -4.484 16.873 1.00 67.00 136 VAL A CA 1
ATOM 1082 C C . VAL A 1 136 ? -1.106 -4.578 15.356 1.00 67.00 136 VAL A C 1
ATOM 1084 O O . VAL A 1 136 ? -2.147 -4.976 14.829 1.00 67.00 136 VAL A O 1
ATOM 1087 N N . TYR A 1 137 ? -0.028 -4.262 14.643 1.00 69.00 137 TYR A N 1
ATOM 1088 C CA . TYR A 1 137 ? 0.023 -4.344 13.193 1.00 69.00 137 TYR A CA 1
ATOM 1089 C C . TYR A 1 137 ? -0.147 -5.781 12.677 1.00 69.00 137 TYR A C 1
ATOM 1091 O O . TYR A 1 137 ? -0.905 -6.028 11.734 1.00 69.00 137 TYR A O 1
ATOM 1099 N N . LEU A 1 138 ? 0.520 -6.744 13.321 1.00 72.88 138 LEU A N 1
ATOM 1100 C CA . LEU A 1 138 ? 0.414 -8.160 12.973 1.00 72.88 138 LEU A CA 1
ATOM 1101 C C . LEU A 1 138 ? -1.013 -8.684 13.167 1.00 72.88 138 LEU A C 1
ATOM 1103 O O . LEU A 1 138 ? -1.523 -9.367 12.278 1.00 72.88 138 LEU A O 1
ATOM 1107 N N . THR A 1 139 ? -1.684 -8.319 14.261 1.00 74.94 139 THR A N 1
ATOM 1108 C CA . THR A 1 139 ? -3.079 -8.706 14.524 1.00 74.94 139 THR A CA 1
ATOM 1109 C C . THR A 1 139 ? -4.027 -8.165 13.456 1.00 74.94 139 THR A C 1
ATOM 1111 O O . THR A 1 139 ? -4.816 -8.921 12.883 1.00 74.94 139 THR A O 1
ATOM 1114 N N . LYS A 1 140 ? -3.891 -6.888 13.079 1.00 75.38 140 LYS A N 1
ATOM 1115 C CA . LYS A 1 140 ? -4.700 -6.287 12.008 1.00 75.38 140 LYS A CA 1
ATOM 1116 C C . LYS A 1 140 ? -4.511 -6.989 10.655 1.00 75.38 140 LYS A C 1
ATOM 1118 O O . LYS A 1 140 ? -5.485 -7.213 9.930 1.00 75.38 140 LYS A O 1
ATOM 1123 N N . ILE A 1 141 ? -3.276 -7.369 10.315 1.00 77.50 141 ILE A N 1
ATOM 1124 C CA . ILE A 1 141 ? -2.987 -8.146 9.099 1.00 77.50 141 ILE A CA 1
ATOM 1125 C C . ILE A 1 141 ? -3.637 -9.525 9.169 1.00 77.50 141 ILE A C 1
ATOM 1127 O O . ILE A 1 141 ? -4.309 -9.918 8.215 1.00 77.50 141 ILE A O 1
ATOM 1131 N N . ARG A 1 142 ? -3.460 -10.253 10.280 1.00 81.12 142 ARG A N 1
ATOM 1132 C CA . ARG A 1 142 ? -4.054 -11.586 10.481 1.00 81.12 142 ARG A CA 1
ATOM 1133 C C . ARG A 1 142 ? -5.568 -11.539 10.291 1.00 81.12 142 ARG A C 1
ATOM 1135 O O . ARG A 1 142 ? -6.108 -12.342 9.529 1.00 81.12 142 ARG A O 1
ATOM 1142 N N . ARG A 1 143 ? -6.233 -10.540 10.881 1.00 79.88 143 ARG A N 1
ATOM 1143 C CA . ARG A 1 143 ? -7.673 -10.320 10.714 1.00 79.88 143 ARG A CA 1
ATOM 1144 C C . ARG A 1 143 ? -8.058 -10.125 9.247 1.00 79.88 143 ARG A C 1
ATOM 1146 O O . ARG A 1 143 ? -8.901 -10.858 8.739 1.00 79.88 143 ARG A O 1
ATOM 1153 N N . ARG A 1 144 ? -7.3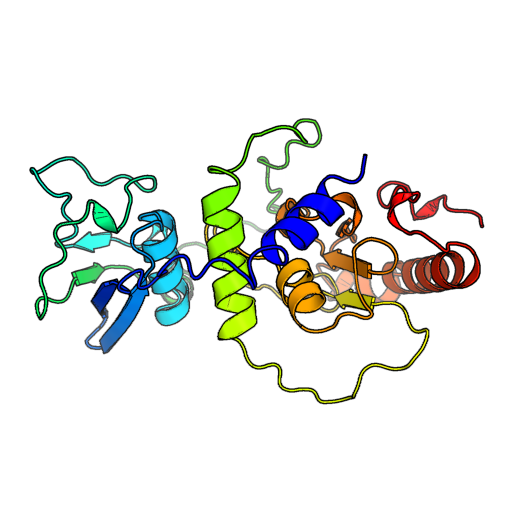86 -9.225 8.518 1.00 79.44 144 ARG A N 1
ATOM 1154 C CA . ARG A 1 144 ? -7.662 -9.012 7.081 1.00 79.44 144 ARG A CA 1
ATOM 1155 C C . ARG A 1 144 ? -7.394 -10.254 6.231 1.00 79.44 144 ARG A C 1
ATOM 1157 O O . ARG A 1 144 ? -8.154 -10.528 5.307 1.00 79.44 144 ARG A O 1
ATOM 1164 N N . ILE A 1 145 ? -6.352 -11.029 6.538 1.00 84.44 145 ILE A N 1
ATOM 1165 C CA . ILE A 1 145 ? -6.087 -12.310 5.865 1.00 84.44 145 ILE A CA 1
ATOM 1166 C C . ILE A 1 145 ? -7.231 -13.300 6.110 1.00 84.44 145 ILE A C 1
ATOM 1168 O O . ILE A 1 145 ? -7.559 -14.061 5.202 1.00 84.44 145 ILE A O 1
ATOM 1172 N N . LYS A 1 146 ? -7.852 -13.302 7.292 1.00 84.50 146 LYS A N 1
ATOM 1173 C CA . LYS A 1 146 ? -8.986 -14.178 7.618 1.00 84.50 146 LYS A CA 1
ATOM 1174 C C . LYS A 1 146 ? -10.285 -13.715 6.947 1.00 84.50 146 LYS A C 1
ATOM 1176 O O . LYS A 1 146 ? -10.952 -14.512 6.295 1.00 84.50 146 LYS A O 1
ATOM 1181 N N . GLU A 1 147 ? -10.619 -12.436 7.076 1.00 82.62 147 GLU A N 1
ATOM 1182 C CA . GLU A 1 147 ? -11.937 -11.890 6.724 1.00 82.62 147 GLU A CA 1
ATOM 1183 C C . GLU A 1 147 ? -12.081 -11.523 5.247 1.00 82.62 147 GLU A C 1
ATOM 1185 O O . GLU A 1 147 ? -13.118 -11.790 4.639 1.00 82.62 147 GLU A O 1
ATOM 1190 N N . TYR A 1 148 ? -11.050 -10.920 4.648 1.00 83.00 148 TYR A N 1
ATOM 1191 C CA . TYR A 1 148 ? -11.149 -10.408 3.285 1.00 83.00 148 TYR A CA 1
ATOM 1192 C C . TYR A 1 148 ? -11.254 -11.568 2.292 1.00 83.00 148 TYR A C 1
ATOM 1194 O O . TYR A 1 148 ? -10.450 -12.499 2.336 1.00 83.00 148 TYR A O 1
ATOM 1202 N N . LYS A 1 149 ? -12.211 -11.537 1.367 1.00 86.50 149 LYS A N 1
ATOM 1203 C CA . LYS A 1 149 ? -12.343 -12.543 0.304 1.00 86.50 149 LYS A CA 1
ATOM 1204 C C . LYS A 1 149 ? -12.013 -11.882 -1.026 1.00 86.50 149 LYS A C 1
ATOM 1206 O O . LYS A 1 149 ? -12.674 -10.931 -1.416 1.00 86.50 149 LYS A O 1
ATOM 1211 N N . PHE A 1 150 ? -10.972 -12.375 -1.694 1.00 86.38 150 PHE A N 1
ATOM 1212 C CA . PHE A 1 150 ? -10.614 -11.895 -3.025 1.00 86.38 150 PHE A CA 1
ATOM 1213 C C . PHE A 1 150 ? -11.587 -12.461 -4.055 1.00 86.38 150 PHE A C 1
ATOM 1215 O O . PHE A 1 150 ? -11.786 -13.676 -4.112 1.00 8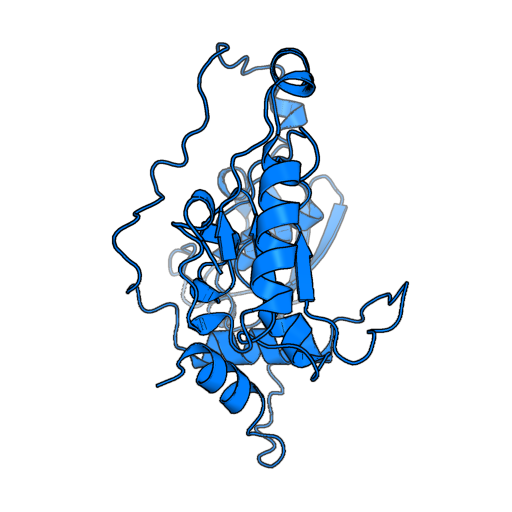6.38 150 PHE A O 1
ATOM 1222 N N . GLU A 1 151 ? -12.118 -11.593 -4.907 1.00 92.06 151 GLU A N 1
ATOM 1223 C CA . GLU A 1 151 ? -12.743 -12.001 -6.160 1.00 92.06 151 GLU A CA 1
ATOM 1224 C C . GLU A 1 151 ? -11.637 -12.274 -7.182 1.00 92.06 151 GLU A C 1
ATOM 1226 O O . GLU A 1 151 ? -11.020 -11.370 -7.746 1.00 92.06 151 GLU A O 1
ATOM 1231 N N . VAL A 1 152 ? -11.306 -13.553 -7.355 1.00 91.94 152 VAL A N 1
ATOM 1232 C CA . VAL A 1 152 ? -10.214 -13.973 -8.235 1.00 91.94 152 VAL A CA 1
ATOM 1233 C C . VAL A 1 152 ? -10.744 -14.113 -9.657 1.00 91.94 152 VAL A C 1
ATOM 1235 O O . VAL A 1 152 ? -11.335 -15.132 -10.003 1.00 91.94 152 VAL A O 1
ATOM 1238 N N . PHE A 1 153 ? -10.489 -13.106 -10.493 1.00 95.19 153 PHE A N 1
ATOM 1239 C CA . PHE A 1 153 ? -10.824 -13.163 -11.920 1.00 95.19 153 PHE A CA 1
ATOM 1240 C C . PHE A 1 153 ? -9.973 -14.182 -12.684 1.00 95.19 153 PHE A C 1
ATOM 1242 O O . PHE A 1 153 ? -10.477 -14.882 -13.554 1.00 95.19 153 PHE A O 1
ATOM 1249 N N . ASN A 1 154 ? -8.680 -14.272 -12.357 1.00 94.75 154 ASN A N 1
ATOM 1250 C CA . ASN A 1 154 ? -7.742 -15.196 -12.987 1.00 94.75 154 ASN A CA 1
ATOM 1251 C C . ASN A 1 154 ? -6.868 -15.867 -11.923 1.00 94.75 154 ASN A C 1
ATOM 1253 O O . ASN A 1 154 ? -6.322 -15.163 -11.066 1.00 94.75 154 ASN A O 1
ATOM 1257 N N . PRO A 1 155 ? -6.693 -17.200 -11.968 1.00 94.56 155 PRO A N 1
ATOM 1258 C CA . PRO A 1 155 ? -5.876 -17.888 -10.987 1.00 94.56 155 PRO A CA 1
ATOM 1259 C C . PRO A 1 155 ? -4.392 -17.507 -11.133 1.00 94.56 155 PRO A C 1
ATOM 1261 O O . PRO A 1 155 ? -3.911 -17.251 -12.244 1.00 94.56 155 PRO A O 1
ATOM 1264 N N . PRO A 1 156 ? -3.632 -17.511 -10.025 1.00 95.81 156 PRO A N 1
ATOM 1265 C CA . PRO A 1 156 ? -2.181 -17.399 -10.064 1.00 95.81 156 PRO A CA 1
ATOM 1266 C C . PRO A 1 156 ? -1.540 -18.427 -11.003 1.00 95.81 156 PRO A C 1
ATOM 1268 O O . PRO A 1 156 ? -1.887 -19.607 -10.986 1.00 95.81 156 PRO A O 1
ATOM 1271 N N . ARG A 1 157 ? -0.557 -17.986 -11.790 1.00 97.12 157 ARG A N 1
ATOM 1272 C CA . ARG A 1 157 ? 0.199 -18.851 -12.707 1.00 97.12 157 ARG A CA 1
ATOM 1273 C C . ARG A 1 157 ? 1.513 -19.288 -12.073 1.00 97.12 157 ARG A C 1
ATOM 1275 O O . ARG A 1 157 ? 2.203 -18.475 -11.456 1.00 97.12 157 ARG A O 1
ATOM 1282 N N . GLU A 1 158 ? 1.869 -20.553 -12.266 1.00 95.88 158 GLU A N 1
ATOM 1283 C CA . GLU A 1 158 ? 3.112 -21.122 -11.749 1.00 95.88 158 GLU A CA 1
ATOM 1284 C C . GLU A 1 158 ? 4.347 -20.379 -12.287 1.00 95.88 158 GLU A C 1
ATOM 1286 O O . GLU A 1 158 ? 4.381 -19.921 -13.433 1.00 95.88 158 GLU A O 1
ATOM 1291 N N . GLY A 1 159 ? 5.343 -20.186 -11.420 1.00 93.94 159 GLY A N 1
ATOM 1292 C CA . GLY A 1 159 ? 6.602 -19.508 -11.743 1.00 93.94 159 GLY A CA 1
ATOM 1293 C C . GLY A 1 159 ? 6.505 -18.000 -12.015 1.00 93.94 159 GLY A C 1
ATOM 1294 O O . GLY A 1 159 ? 7.536 -17.352 -12.197 1.00 93.94 159 GLY A O 1
ATOM 1295 N N . LYS A 1 160 ? 5.306 -17.400 -12.043 1.00 97.12 160 LYS A N 1
ATOM 1296 C CA . LYS A 1 160 ? 5.149 -15.958 -12.289 1.00 97.12 160 LYS A CA 1
ATOM 1297 C C . LYS A 1 160 ? 5.396 -15.131 -11.026 1.00 97.12 160 LYS A C 1
ATOM 1299 O O . LYS A 1 160 ? 5.094 -15.556 -9.915 1.00 97.12 160 LYS A O 1
ATOM 1304 N N . LYS A 1 161 ? 5.960 -13.937 -11.224 1.00 97.75 161 LYS A N 1
ATOM 1305 C CA . LYS A 1 161 ? 6.174 -12.909 -10.193 1.00 97.75 161 LYS A CA 1
ATOM 1306 C C . LYS A 1 161 ? 4.875 -12.110 -9.974 1.00 97.75 161 LYS A C 1
ATOM 1308 O O . LYS A 1 161 ? 3.970 -12.182 -10.808 1.00 97.75 161 LYS A O 1
ATOM 1313 N N . LEU A 1 162 ? 4.783 -11.364 -8.874 1.00 97.25 162 LEU A N 1
ATOM 1314 C CA . LEU A 1 162 ? 3.639 -10.507 -8.549 1.00 97.25 162 LEU A CA 1
ATOM 1315 C C . LEU A 1 162 ? 3.947 -9.041 -8.876 1.00 97.25 162 LEU A C 1
ATOM 1317 O O . LEU A 1 162 ? 4.959 -8.502 -8.433 1.00 97.25 162 LEU A O 1
ATOM 1321 N N . LEU A 1 163 ? 3.039 -8.398 -9.605 1.00 96.88 163 LEU A N 1
ATOM 1322 C CA . LEU A 1 163 ? 3.009 -6.955 -9.815 1.00 96.88 163 LEU A CA 1
ATOM 1323 C C . LEU A 1 163 ? 1.704 -6.425 -9.216 1.00 96.88 163 LEU A C 1
ATOM 1325 O O . LEU A 1 163 ? 0.631 -6.903 -9.581 1.00 96.88 163 LEU A O 1
ATOM 1329 N N . VAL A 1 164 ? 1.807 -5.472 -8.296 1.00 94.06 164 VAL A N 1
ATOM 1330 C CA . VAL A 1 164 ? 0.671 -4.713 -7.755 1.00 94.06 164 VAL A CA 1
ATOM 1331 C C . VAL A 1 164 ? 0.739 -3.310 -8.347 1.00 94.06 164 VAL A C 1
ATOM 1333 O O . VAL A 1 164 ? 1.808 -2.707 -8.348 1.00 94.06 164 VAL A O 1
ATOM 1336 N N . LEU A 1 165 ? -0.370 -2.814 -8.884 1.00 92.12 165 LEU A N 1
ATOM 1337 C CA . LEU A 1 165 ? -0.446 -1.499 -9.516 1.00 92.12 165 LEU A CA 1
ATOM 1338 C C . LEU A 1 165 ? -1.535 -0.693 -8.832 1.00 92.12 165 LEU A C 1
ATOM 1340 O O . LEU A 1 165 ? -2.661 -1.179 -8.709 1.00 92.12 165 LEU A O 1
ATOM 1344 N N . ASP A 1 166 ? -1.185 0.512 -8.420 1.00 87.38 166 ASP A N 1
ATOM 1345 C CA . ASP A 1 166 ? -2.161 1.558 -8.180 1.00 87.38 166 ASP A CA 1
ATOM 1346 C C . ASP A 1 166 ? -2.757 2.070 -9.516 1.00 87.38 166 ASP A C 1
ATOM 1348 O O . ASP A 1 166 ? -2.243 1.770 -10.602 1.00 87.38 166 ASP A O 1
ATOM 1352 N N . ILE A 1 167 ? -3.887 2.774 -9.457 1.00 83.81 167 ILE A N 1
ATOM 1353 C CA . ILE A 1 167 ? -4.586 3.308 -10.633 1.00 83.81 167 ILE A CA 1
ATOM 1354 C C . ILE A 1 167 ? -4.349 4.821 -10.751 1.00 83.81 167 ILE A C 1
ATOM 1356 O O . ILE A 1 167 ? -4.120 5.319 -11.861 1.00 83.81 167 ILE A O 1
ATOM 1360 N N . ASP A 1 168 ? -4.384 5.536 -9.631 1.00 75.62 168 ASP A N 1
ATOM 1361 C CA . ASP A 1 168 ? -4.485 6.989 -9.510 1.00 75.62 168 ASP A CA 1
ATOM 1362 C C . ASP A 1 168 ? -3.151 7.648 -9.784 1.00 75.62 168 ASP A C 1
ATOM 1364 O O . ASP A 1 168 ? -2.176 7.424 -9.091 1.00 75.62 168 ASP A O 1
ATOM 1368 N N . TYR A 1 169 ? -3.060 8.396 -10.887 1.00 79.50 169 TYR A N 1
ATOM 1369 C CA . TYR A 1 169 ? -1.791 8.922 -11.403 1.00 79.50 169 TYR A CA 1
ATOM 1370 C C . TYR A 1 169 ? -0.718 7.853 -11.709 1.00 79.50 169 TYR A C 1
ATOM 1372 O O . TYR A 1 169 ? 0.300 8.185 -12.312 1.00 79.50 169 TYR A O 1
ATOM 1380 N N . THR A 1 170 ? -0.956 6.572 -11.415 1.00 80.00 170 THR A N 1
ATOM 1381 C CA . THR A 1 170 ? -0.112 5.441 -11.815 1.00 80.00 170 THR A CA 1
ATOM 1382 C C . THR A 1 170 ? -0.472 4.945 -13.219 1.00 80.00 170 THR A C 1
ATOM 1384 O O . THR A 1 170 ? 0.404 4.784 -14.070 1.00 80.00 170 THR A O 1
ATOM 1387 N N . LEU A 1 171 ? -1.761 4.715 -13.497 1.00 82.81 171 LEU A N 1
ATOM 1388 C CA . LEU A 1 171 ? -2.248 4.243 -14.804 1.00 82.81 171 LEU A CA 1
ATOM 1389 C C . LEU A 1 171 ? -3.114 5.273 -15.529 1.00 82.81 171 LEU A C 1
ATOM 1391 O O . LEU A 1 171 ? -3.130 5.297 -16.762 1.00 82.81 171 LEU A O 1
ATOM 1395 N N . PHE A 1 172 ? -3.849 6.107 -14.791 1.00 78.12 172 PHE A N 1
ATOM 1396 C CA . PHE A 1 172 ? -4.749 7.096 -15.373 1.00 78.12 172 PHE A CA 1
ATOM 1397 C C . PHE A 1 172 ? -4.778 8.393 -14.559 1.00 78.12 172 PHE A C 1
ATOM 1399 O O . PHE A 1 172 ? -4.805 8.368 -13.329 1.00 78.12 172 PHE A O 1
ATOM 1406 N N . ASP A 1 173 ? -4.828 9.522 -15.271 1.00 72.62 173 ASP A N 1
ATOM 1407 C CA . ASP A 1 173 ? -4.973 10.863 -14.698 1.00 72.62 173 ASP A CA 1
ATOM 1408 C C . ASP A 1 173 ? -6.387 11.020 -14.140 1.00 72.62 173 ASP A C 1
ATOM 1410 O O . ASP A 1 173 ? -7.334 11.341 -14.866 1.00 72.62 173 ASP A O 1
ATOM 1414 N N . HIS A 1 174 ? -6.542 10.747 -12.850 1.00 65.38 174 HIS A N 1
ATOM 1415 C CA . HIS A 1 174 ? -7.774 11.044 -12.155 1.00 65.38 174 HIS A CA 1
ATOM 1416 C C . HIS A 1 174 ? -7.508 11.699 -10.816 1.00 65.38 174 HIS A C 1
ATOM 1418 O O . HIS A 1 174 ? -6.622 11.328 -10.053 1.00 65.38 174 HIS A O 1
ATOM 1424 N N . ARG A 1 175 ? -8.322 12.716 -10.547 1.00 57.19 175 ARG A N 1
ATOM 1425 C CA . ARG A 1 175 ? -8.298 13.449 -9.293 1.00 57.19 175 ARG A CA 1
ATOM 1426 C C . ARG A 1 175 ? -9.140 12.693 -8.280 1.00 57.19 175 ARG A C 1
ATOM 1428 O O . ARG A 1 175 ? -10.294 13.051 -8.050 1.00 57.19 175 ARG A O 1
ATOM 1435 N N . SER A 1 176 ? -8.578 11.654 -7.686 1.00 49.81 176 SER A N 1
ATOM 1436 C CA . SER A 1 176 ? -9.146 11.141 -6.446 1.00 49.81 176 SER A CA 1
ATOM 1437 C C . SER A 1 176 ? -8.903 12.143 -5.323 1.00 49.81 176 SER A C 1
ATOM 1439 O O . SER A 1 176 ? -7.926 12.900 -5.315 1.00 49.81 176 SER A O 1
ATOM 1441 N N . SER A 1 177 ? -9.858 12.223 -4.400 1.00 41.47 177 SER A N 1
ATOM 1442 C CA . SER A 1 177 ? -9.711 13.062 -3.214 1.00 41.47 177 SER A CA 1
ATOM 1443 C C . SER A 1 177 ? -8.538 12.537 -2.392 1.00 41.47 177 SER A C 1
ATOM 1445 O O . SER A 1 177 ? -8.461 11.337 -2.170 1.00 41.47 177 SER A O 1
ATOM 1447 N N . ALA A 1 178 ? -7.645 13.433 -1.960 1.00 42.16 178 ALA A N 1
ATOM 1448 C CA . ALA A 1 178 ? -6.473 13.091 -1.157 1.00 42.16 178 ALA A CA 1
ATOM 1449 C C . ALA A 1 178 ? -6.829 12.115 -0.025 1.00 42.16 178 ALA A C 1
ATOM 1451 O O . ALA A 1 178 ? -7.668 12.436 0.824 1.00 42.16 178 ALA A O 1
ATOM 1452 N N . GLU A 1 179 ? -6.181 10.952 -0.041 1.00 45.78 179 GLU A N 1
ATOM 1453 C CA . GLU A 1 179 ? -6.335 9.936 0.989 1.00 45.78 179 GLU A CA 1
ATOM 1454 C C . GLU A 1 179 ? -5.759 10.441 2.314 1.00 45.78 179 GLU A C 1
ATOM 1456 O O . GLU A 1 179 ? -4.684 11.047 2.376 1.00 45.78 179 GLU A O 1
ATOM 1461 N N . THR A 1 180 ? -6.480 10.217 3.407 1.00 44.28 180 THR A N 1
ATOM 1462 C CA . THR A 1 180 ? -6.052 10.707 4.729 1.00 44.28 180 THR A CA 1
ATOM 1463 C C . THR A 1 180 ? -5.133 9.719 5.427 1.00 44.28 180 THR A C 1
ATOM 1465 O O . THR A 1 180 ? -5.215 8.519 5.199 1.00 44.28 180 THR A O 1
ATOM 1468 N N . GLY A 1 181 ? -4.277 10.192 6.342 1.00 42.44 181 GLY A N 1
ATOM 1469 C CA . GLY A 1 181 ? -3.238 9.396 7.019 1.00 42.44 181 GLY A CA 1
ATOM 1470 C C . GLY A 1 181 ? -3.674 8.046 7.622 1.00 42.44 181 GLY A C 1
ATOM 1471 O O . GLY A 1 181 ? -2.823 7.166 7.788 1.00 42.44 181 GLY A O 1
ATOM 1472 N N . ALA A 1 182 ? -4.967 7.868 7.904 1.00 40.22 182 ALA A N 1
ATOM 1473 C CA . ALA A 1 182 ? -5.571 6.669 8.481 1.00 40.22 182 ALA A CA 1
ATOM 1474 C C . ALA A 1 182 ? -6.160 5.672 7.444 1.00 40.22 182 ALA A C 1
ATOM 1476 O O . ALA A 1 182 ? -6.327 4.497 7.772 1.00 40.22 182 ALA A O 1
ATOM 1477 N N . GLU A 1 183 ? -6.343 6.088 6.185 1.00 44.69 183 GLU A N 1
ATOM 1478 C CA . GLU A 1 183 ? -6.642 5.255 4.995 1.00 44.69 183 GLU A CA 1
ATOM 1479 C C . GLU A 1 183 ? -5.528 4.230 4.726 1.00 44.69 183 GLU A C 1
ATOM 1481 O O . GLU A 1 183 ? -5.740 3.070 4.369 1.00 44.69 183 GLU A O 1
ATOM 1486 N N . LEU A 1 184 ? -4.314 4.648 5.070 1.00 50.16 184 LEU A N 1
ATOM 1487 C CA . LEU A 1 184 ? -3.029 4.023 4.777 1.00 50.16 184 LEU A CA 1
ATOM 1488 C C . LEU A 1 184 ? -2.595 2.867 5.690 1.00 50.16 184 LEU A C 1
ATOM 1490 O O . LEU A 1 184 ? -1.484 2.346 5.547 1.00 50.16 184 LEU A O 1
ATOM 1494 N N . MET A 1 185 ? -3.408 2.479 6.671 1.00 46.53 185 MET A N 1
ATOM 1495 C CA . MET A 1 185 ? -2.924 1.651 7.782 1.00 46.53 185 MET A CA 1
ATOM 1496 C C . MET A 1 185 ? -2.656 0.181 7.432 1.00 46.53 185 MET A C 1
ATOM 1498 O O . MET A 1 185 ? -1.964 -0.502 8.183 1.00 46.53 185 MET A O 1
ATOM 1502 N N . LEU A 1 186 ? -3.134 -0.342 6.300 1.00 53.59 186 LEU A N 1
ATOM 1503 C CA . LEU A 1 186 ? -2.985 -1.767 5.977 1.00 53.59 186 LEU A CA 1
ATOM 1504 C C . LEU A 1 186 ? -2.880 -1.983 4.465 1.00 53.59 186 LEU A C 1
ATOM 1506 O O . LEU A 1 186 ? -3.875 -2.001 3.741 1.00 53.59 186 LEU A O 1
ATOM 1510 N N . LYS A 1 187 ? -1.638 -2.161 4.022 1.00 64.69 187 LYS A N 1
ATOM 1511 C CA . LYS A 1 187 ? -1.239 -2.269 2.617 1.00 64.69 187 LYS A CA 1
ATOM 1512 C C . LYS A 1 187 ? -1.537 -3.638 2.021 1.00 64.69 187 LYS A C 1
ATOM 1514 O O . LYS A 1 187 ? -1.454 -4.645 2.735 1.00 64.69 187 LYS A O 1
ATOM 1519 N N . PRO A 1 188 ? -1.822 -3.700 0.709 1.00 66.69 188 PRO A N 1
ATOM 1520 C CA . PRO A 1 188 ? -2.295 -4.912 0.052 1.00 66.69 188 PRO A CA 1
ATOM 1521 C C . PRO A 1 188 ? -1.261 -6.042 0.070 1.00 66.69 188 PRO A C 1
ATOM 1523 O O . PRO A 1 188 ? -1.645 -7.198 0.232 1.00 66.69 188 PRO A O 1
ATOM 1526 N N . LEU A 1 189 ? 0.043 -5.746 -0.028 1.00 85.62 189 LEU A N 1
ATOM 1527 C CA . LEU A 1 189 ? 1.072 -6.779 -0.208 1.00 85.62 189 LEU A CA 1
ATOM 1528 C C . LEU A 1 189 ? 1.106 -7.814 0.921 1.00 85.62 189 LEU A C 1
ATOM 1530 O O . LEU A 1 189 ? 1.135 -9.008 0.638 1.00 85.62 189 LEU A O 1
ATOM 1534 N N . LEU A 1 190 ? 1.026 -7.400 2.188 1.00 84.00 190 LEU A N 1
ATOM 1535 C CA . LEU A 1 190 ? 1.053 -8.352 3.306 1.00 84.00 190 LEU A CA 1
ATOM 1536 C C . LEU A 1 190 ? -0.218 -9.205 3.387 1.00 84.00 190 LEU A C 1
ATOM 1538 O O . LEU A 1 190 ? -0.143 -10.382 3.741 1.00 84.00 190 LEU A O 1
ATOM 1542 N N . VAL A 1 191 ? -1.372 -8.650 3.006 1.00 85.62 191 VAL A N 1
ATOM 1543 C CA . VA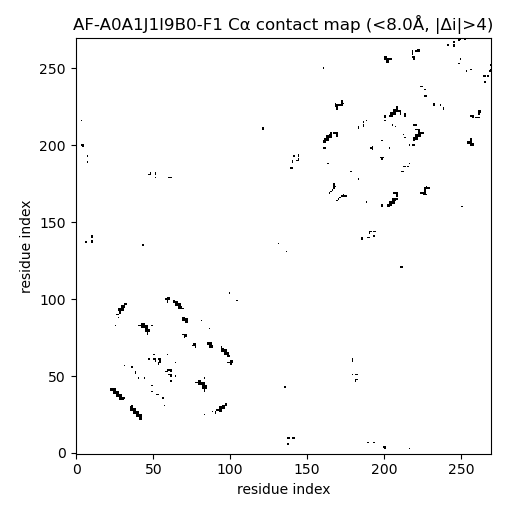L A 1 191 ? -2.625 -9.414 2.910 1.00 85.62 191 VAL A CA 1
ATOM 1544 C C . VAL A 1 191 ? -2.557 -10.406 1.741 1.00 85.62 191 VAL A C 1
ATOM 1546 O O . VAL A 1 191 ? -2.925 -11.572 1.905 1.00 85.62 191 VAL A O 1
ATOM 1549 N N . ILE A 1 192 ? -2.019 -9.983 0.590 1.00 89.94 192 ILE A N 1
ATOM 1550 C CA . ILE A 1 192 ? -1.812 -10.830 -0.593 1.00 89.94 192 ILE A CA 1
ATOM 1551 C C . ILE A 1 192 ? -0.847 -11.973 -0.266 1.00 89.94 192 ILE A C 1
ATOM 1553 O O . ILE A 1 192 ? -1.214 -13.127 -0.454 1.00 89.94 192 ILE A O 1
ATOM 1557 N N . TRP A 1 193 ? 0.339 -11.700 0.286 1.00 90.56 193 TRP A N 1
ATOM 1558 C CA . TRP A 1 193 ? 1.306 -12.734 0.701 1.00 90.56 193 TRP A CA 1
ATOM 1559 C C . TRP A 1 193 ? 0.731 -13.658 1.785 1.00 90.56 193 TRP A C 1
ATOM 1561 O O . TRP A 1 193 ? 1.043 -14.850 1.861 1.00 90.56 193 TRP A O 1
ATOM 1571 N N . GLY A 1 194 ? -0.166 -13.115 2.611 1.00 86.56 194 GLY A N 1
ATOM 1572 C CA . GLY A 1 194 ? -0.981 -13.849 3.563 1.00 86.56 194 GLY A CA 1
ATOM 1573 C C . GLY A 1 194 ? -1.829 -14.949 2.931 1.00 86.56 194 GLY A C 1
ATOM 1574 O O . GLY A 1 194 ? -1.855 -16.061 3.459 1.00 86.56 194 GLY A O 1
ATOM 1575 N N . LYS A 1 195 ? -2.468 -14.684 1.791 1.00 87.69 195 LYS A N 1
ATOM 1576 C CA . LYS A 1 195 ? -3.365 -15.640 1.121 1.00 87.69 195 LYS A CA 1
ATOM 1577 C C . LYS A 1 195 ? -2.719 -16.432 -0.014 1.00 87.69 195 LYS A C 1
ATOM 1579 O O . LYS A 1 195 ? -3.010 -17.613 -0.169 1.00 87.69 195 LYS A O 1
ATOM 1584 N N . PHE A 1 196 ? -1.823 -15.816 -0.774 1.00 91.62 196 PHE A N 1
ATOM 1585 C CA . PHE A 1 196 ? -1.193 -16.383 -1.964 1.00 91.62 196 PHE A CA 1
ATOM 1586 C C . PHE A 1 196 ? 0.275 -16.700 -1.682 1.00 91.62 196 PHE A C 1
ATOM 1588 O O . PHE A 1 196 ? 1.164 -15.862 -1.824 1.00 91.62 196 PHE A O 1
ATOM 1595 N N . LYS A 1 197 ? 0.529 -17.941 -1.255 1.00 90.19 197 LYS A N 1
ATOM 1596 C CA . LYS A 1 197 ? 1.826 -18.364 -0.701 1.00 90.19 197 LYS A CA 1
ATOM 1597 C C . LYS A 1 197 ? 2.963 -18.429 -1.719 1.00 90.19 197 LYS A C 1
ATOM 1599 O O . LYS A 1 197 ? 4.117 -18.484 -1.304 1.00 90.19 197 LYS A O 1
ATOM 1604 N N . GLN A 1 198 ? 2.657 -18.414 -3.017 1.00 93.56 198 GLN A N 1
ATOM 1605 C CA . GLN A 1 198 ? 3.682 -18.308 -4.059 1.00 93.56 198 GLN A CA 1
ATOM 1606 C C . GLN A 1 198 ? 4.324 -16.915 -4.141 1.00 93.56 198 GLN A C 1
ATOM 1608 O O . GLN A 1 198 ? 5.343 -16.763 -4.813 1.00 93.56 198 GLN A O 1
ATOM 1613 N N . TYR A 1 199 ? 3.752 -15.904 -3.480 1.00 95.19 199 TYR A N 1
ATOM 1614 C CA . TYR A 1 199 ? 4.239 -14.528 -3.510 1.00 95.19 199 TYR A CA 1
ATOM 1615 C C . TYR A 1 199 ? 4.814 -14.096 -2.157 1.00 95.19 199 TYR A C 1
ATOM 1617 O O . TYR A 1 199 ? 4.363 -14.518 -1.092 1.00 95.19 199 TYR A O 1
ATOM 1625 N N . GLY A 1 200 ? 5.825 -13.238 -2.213 1.00 92.56 200 GLY A N 1
ATOM 1626 C CA . GLY A 1 200 ? 6.492 -12.619 -1.073 1.00 92.56 200 GLY A CA 1
ATOM 1627 C C . GLY A 1 200 ? 7.411 -11.486 -1.530 1.00 92.56 200 GLY A C 1
ATOM 1628 O O . GLY A 1 200 ? 7.490 -11.187 -2.722 1.00 92.56 200 GLY A O 1
ATOM 1629 N N . SER A 1 201 ? 8.166 -10.881 -0.612 1.00 92.56 201 SER A N 1
ATOM 1630 C CA . SER A 1 201 ? 9.050 -9.749 -0.949 1.00 92.56 201 SER A CA 1
ATOM 1631 C C . SER A 1 201 ? 10.097 -10.073 -2.024 1.00 92.56 201 SER A C 1
ATOM 1633 O O . SER A 1 201 ? 10.481 -9.204 -2.795 1.00 92.56 201 SER A O 1
ATOM 1635 N N . LYS A 1 202 ? 10.524 -11.340 -2.128 1.00 95.81 202 LYS A N 1
ATOM 1636 C CA . LYS A 1 202 ? 11.529 -11.804 -3.104 1.00 95.81 202 LYS A CA 1
ATOM 1637 C C . LYS A 1 202 ? 11.062 -11.751 -4.560 1.00 95.81 202 LYS A C 1
ATOM 1639 O O . LYS A 1 202 ? 11.892 -11.802 -5.458 1.00 95.81 202 LYS A O 1
ATOM 1644 N N . ASN A 1 203 ? 9.756 -11.730 -4.805 1.00 96.81 203 ASN A N 1
ATOM 1645 C CA . ASN A 1 203 ? 9.183 -11.855 -6.145 1.00 96.81 203 ASN A CA 1
ATOM 1646 C C . ASN A 1 203 ? 7.951 -10.967 -6.356 1.00 96.81 203 ASN A C 1
ATOM 1648 O O . ASN A 1 203 ? 7.141 -11.259 -7.237 1.00 96.81 203 ASN A O 1
ATOM 1652 N N . SER A 1 204 ? 7.798 -9.924 -5.540 1.00 96.38 204 SER A N 1
ATOM 1653 C CA . SER A 1 204 ? 6.686 -8.980 -5.619 1.00 96.38 204 SER A CA 1
ATOM 1654 C C . SER A 1 204 ? 7.209 -7.557 -5.716 1.00 96.38 204 SER A C 1
ATOM 1656 O O . SER A 1 204 ? 8.116 -7.190 -4.971 1.00 96.38 204 SER A O 1
ATOM 1658 N N . ILE A 1 205 ? 6.601 -6.764 -6.588 1.00 96.31 205 ILE A N 1
ATOM 1659 C CA . ILE A 1 205 ? 6.853 -5.329 -6.717 1.00 96.31 205 ILE A CA 1
ATOM 1660 C C . ILE A 1 205 ? 5.517 -4.584 -6.827 1.00 96.31 205 ILE A C 1
ATOM 1662 O O . ILE A 1 205 ? 4.569 -5.091 -7.429 1.00 96.31 205 ILE A O 1
ATOM 1666 N N . MET A 1 206 ? 5.428 -3.413 -6.204 1.00 94.06 206 MET A N 1
ATOM 1667 C CA . MET A 1 206 ? 4.260 -2.533 -6.197 1.00 94.06 206 MET A CA 1
ATOM 1668 C C . MET A 1 206 ? 4.627 -1.190 -6.822 1.00 94.06 206 MET A C 1
ATOM 1670 O O . MET A 1 206 ? 5.629 -0.602 -6.418 1.00 94.06 206 MET A O 1
ATOM 1674 N N . PHE A 1 207 ? 3.838 -0.725 -7.790 1.00 93.75 207 PHE A N 1
ATOM 1675 C CA . PHE A 1 207 ? 3.950 0.621 -8.355 1.00 93.75 207 PHE A CA 1
ATOM 1676 C C . PHE A 1 207 ? 2.846 1.496 -7.799 1.00 93.75 207 PHE A C 1
ATOM 1678 O O . PHE A 1 207 ? 1.688 1.084 -7.786 1.00 93.75 207 PHE A O 1
ATOM 1685 N N . ASP A 1 208 ? 3.248 2.668 -7.340 1.00 90.12 208 ASP A N 1
ATOM 1686 C CA . ASP A 1 208 ? 2.383 3.654 -6.711 1.00 90.12 208 ASP A CA 1
ATOM 1687 C C . ASP A 1 208 ? 3.107 5.003 -6.779 1.00 90.12 208 ASP A C 1
ATOM 1689 O O . ASP A 1 208 ? 4.336 5.042 -6.635 1.00 90.12 208 ASP A O 1
ATOM 1693 N N . ASP A 1 209 ? 2.416 6.098 -7.069 1.00 83.31 209 ASP A N 1
ATOM 1694 C CA . ASP A 1 209 ? 3.030 7.429 -7.124 1.00 83.31 209 ASP A CA 1
ATOM 1695 C C . ASP A 1 209 ? 3.275 7.993 -5.710 1.00 83.31 209 ASP A C 1
ATOM 1697 O O . ASP A 1 209 ? 4.209 8.783 -5.489 1.00 83.31 209 ASP A O 1
ATOM 1701 N N . ILE A 1 210 ? 2.514 7.501 -4.726 1.00 80.75 210 ILE A N 1
ATOM 1702 C CA . ILE A 1 210 ? 2.579 7.879 -3.319 1.00 80.75 210 ILE A CA 1
ATOM 1703 C C . ILE A 1 210 ? 3.495 6.912 -2.561 1.00 80.75 210 ILE A C 1
ATOM 1705 O O . ILE A 1 210 ? 3.155 5.781 -2.203 1.00 80.75 210 ILE A O 1
ATOM 1709 N N . ARG A 1 211 ? 4.684 7.396 -2.171 1.00 77.88 211 ARG A N 1
ATOM 1710 C CA . ARG A 1 211 ? 5.676 6.587 -1.429 1.00 77.88 211 ARG A CA 1
ATOM 1711 C C . ARG A 1 211 ? 5.122 6.011 -0.124 1.00 77.88 211 ARG A C 1
ATOM 1713 O O . ARG A 1 211 ? 5.485 4.907 0.304 1.00 77.88 211 ARG A O 1
ATOM 1720 N N . ARG A 1 212 ? 4.230 6.755 0.533 1.00 72.44 212 ARG A N 1
ATOM 1721 C CA . ARG A 1 212 ? 3.631 6.337 1.800 1.00 72.44 212 ARG A CA 1
ATOM 1722 C C . ARG A 1 212 ? 2.814 5.050 1.655 1.00 72.44 212 ARG A C 1
ATOM 1724 O O . ARG A 1 212 ? 2.740 4.329 2.647 1.00 72.44 212 ARG A O 1
ATOM 1731 N N . ASN A 1 213 ? 2.328 4.675 0.467 1.00 76.31 213 ASN A N 1
ATOM 1732 C CA . ASN A 1 213 ? 1.549 3.452 0.219 1.00 76.31 213 ASN A CA 1
ATOM 1733 C C . ASN A 1 213 ? 2.361 2.154 0.271 1.00 76.31 213 ASN A C 1
ATOM 1735 O O . ASN A 1 213 ? 1.790 1.073 0.372 1.00 76.31 213 ASN A O 1
ATOM 1739 N N . PHE A 1 214 ? 3.689 2.223 0.371 1.00 78.31 214 PHE A N 1
ATOM 1740 C CA . PHE A 1 214 ? 4.541 1.041 0.557 1.00 78.31 214 PHE A CA 1
ATOM 1741 C C . PHE A 1 214 ? 5.553 1.156 1.707 1.00 78.31 214 PHE A C 1
ATOM 1743 O O . PHE A 1 214 ? 6.332 0.242 1.911 1.00 78.31 214 PHE A O 1
ATOM 1750 N N . LEU A 1 215 ? 5.456 2.175 2.574 1.00 74.75 215 LEU A N 1
ATOM 1751 C CA . LEU A 1 215 ? 6.175 2.282 3.869 1.00 74.75 215 LEU A CA 1
ATOM 1752 C C . LEU A 1 215 ? 6.288 0.991 4.728 1.00 74.75 215 LEU A C 1
ATOM 1754 O O . LEU A 1 215 ? 7.284 0.838 5.416 1.00 74.75 215 LEU A O 1
ATOM 1758 N N . MET A 1 216 ? 5.320 0.054 4.699 1.00 71.69 216 MET A N 1
ATOM 1759 C CA . MET A 1 216 ? 5.399 -1.203 5.488 1.00 71.69 216 MET A CA 1
ATOM 1760 C C . MET A 1 216 ? 6.118 -2.344 4.754 1.00 71.69 216 MET A C 1
ATOM 1762 O O . MET A 1 216 ? 6.356 -3.409 5.315 1.00 71.69 216 MET A O 1
ATOM 1766 N N . ASN A 1 217 ? 6.423 -2.128 3.481 1.00 80.94 217 ASN A N 1
ATOM 1767 C CA . ASN A 1 217 ? 7.141 -3.031 2.596 1.00 80.94 217 ASN A CA 1
ATOM 1768 C C . ASN A 1 217 ? 8.012 -2.187 1.642 1.00 80.94 217 ASN A C 1
ATOM 1770 O O . ASN A 1 217 ? 7.877 -2.300 0.418 1.00 80.94 217 ASN A O 1
ATOM 1774 N N . PRO A 1 218 ? 8.877 -1.298 2.175 1.00 83.25 218 PRO A N 1
ATOM 1775 C CA . PRO A 1 218 ? 9.497 -0.229 1.392 1.00 83.25 218 PRO A CA 1
ATOM 1776 C C . PRO A 1 218 ? 10.432 -0.773 0.311 1.00 83.25 218 PRO A C 1
ATOM 1778 O O . PRO A 1 218 ? 10.596 -0.155 -0.734 1.00 83.25 218 PRO A O 1
ATOM 1781 N N . LYS A 1 219 ? 10.994 -1.970 0.524 1.00 88.62 219 LYS A N 1
ATOM 1782 C CA . LYS A 1 219 ? 11.827 -2.672 -0.460 1.00 88.62 219 LYS A CA 1
ATOM 1783 C C . LYS A 1 219 ? 11.050 -3.289 -1.617 1.00 88.62 219 LYS A C 1
ATOM 1785 O O . LYS A 1 219 ? 11.665 -3.623 -2.616 1.00 88.62 219 LYS A O 1
ATOM 1790 N N . SER A 1 220 ? 9.736 -3.459 -1.486 1.00 92.38 220 SER A N 1
ATOM 1791 C CA . SER A 1 220 ? 8.871 -4.002 -2.541 1.00 92.38 220 SER A CA 1
ATOM 1792 C C . SER A 1 220 ? 8.087 -2.912 -3.275 1.00 92.38 220 SER A C 1
ATOM 1794 O O . SER A 1 220 ? 7.273 -3.244 -4.129 1.00 92.38 220 SER A O 1
ATOM 1796 N N . GLY A 1 221 ? 8.287 -1.634 -2.944 1.00 91.56 221 GLY A N 1
ATOM 1797 C CA . GLY A 1 221 ? 7.644 -0.508 -3.618 1.00 91.56 221 GLY A CA 1
ATOM 1798 C C . GLY A 1 221 ? 8.585 0.220 -4.575 1.00 91.56 221 GLY A C 1
ATOM 1799 O O . GLY A 1 221 ? 9.765 0.413 -4.276 1.00 91.56 221 GLY A O 1
ATOM 1800 N N . LEU A 1 222 ? 8.049 0.650 -5.712 1.00 94.31 222 LEU A N 1
ATOM 1801 C CA . LEU A 1 222 ? 8.683 1.562 -6.654 1.00 94.31 222 LEU A CA 1
ATOM 1802 C C . LEU A 1 222 ? 7.768 2.776 -6.798 1.00 94.31 222 LEU A C 1
ATOM 1804 O O . LEU A 1 222 ? 6.616 2.637 -7.207 1.00 94.31 222 LEU A O 1
ATOM 1808 N N . ARG A 1 223 ? 8.299 3.958 -6.465 1.00 92.06 223 ARG A N 1
ATOM 1809 C CA . ARG A 1 223 ? 7.596 5.221 -6.690 1.00 92.06 223 ARG A CA 1
ATOM 1810 C C . ARG A 1 223 ? 7.608 5.530 -8.182 1.00 92.06 223 ARG A C 1
ATOM 1812 O O . ARG A 1 223 ? 8.685 5.785 -8.723 1.00 92.06 223 ARG A O 1
ATOM 1819 N N . ILE A 1 224 ? 6.452 5.479 -8.832 1.00 92.19 224 ILE A N 1
ATOM 1820 C CA . ILE A 1 224 ? 6.324 5.897 -10.232 1.00 92.19 224 ILE A CA 1
ATOM 1821 C C . ILE A 1 224 ? 6.207 7.422 -10.303 1.00 92.19 224 ILE A C 1
ATOM 1823 O O . ILE A 1 224 ? 5.737 8.065 -9.364 1.00 92.19 224 ILE A O 1
ATOM 1827 N N . LYS A 1 225 ? 6.645 8.021 -11.412 1.00 88.88 225 LYS A N 1
ATOM 1828 C CA . LYS A 1 225 ? 6.323 9.419 -11.683 1.00 88.88 225 LYS A CA 1
ATOM 1829 C C . LYS A 1 225 ? 4.809 9.557 -11.929 1.00 88.88 225 LYS A C 1
ATOM 1831 O O . LYS A 1 225 ? 4.297 8.846 -12.791 1.00 88.88 225 LYS A O 1
ATOM 1836 N N . PRO A 1 226 ? 4.104 10.473 -11.242 1.00 85.88 226 PRO A N 1
ATOM 1837 C CA . PRO A 1 226 ? 2.669 10.639 -11.434 1.00 85.88 226 PRO A CA 1
ATOM 1838 C C . PRO A 1 226 ? 2.354 11.110 -12.859 1.00 85.88 226 PRO A C 1
ATOM 1840 O O . PRO A 1 226 ? 2.958 12.058 -13.372 1.00 85.88 226 PRO A O 1
ATOM 1843 N N . PHE A 1 227 ? 1.375 10.468 -13.487 1.00 81.25 227 PHE A N 1
ATOM 1844 C CA . PHE A 1 227 ? 0.827 10.850 -14.780 1.00 81.25 227 PHE A CA 1
ATOM 1845 C C . PHE A 1 227 ? -0.293 11.884 -14.603 1.00 81.25 227 PHE A C 1
ATOM 1847 O O . PHE A 1 227 ? -1.476 11.549 -14.590 1.00 81.25 227 PHE A O 1
ATOM 1854 N N . SER A 1 228 ? 0.084 13.156 -14.465 1.00 75.56 228 SER A N 1
ATOM 1855 C CA . SER A 1 228 ? -0.846 14.282 -14.329 1.00 75.56 228 SER A CA 1
ATOM 1856 C C . SER A 1 228 ? -0.971 15.100 -15.620 1.00 75.56 228 SER A C 1
ATOM 1858 O O . SER A 1 228 ? -0.101 15.069 -16.500 1.00 75.56 228 SER A O 1
ATOM 1860 N N . GLN A 1 229 ? -2.061 15.868 -15.731 1.00 74.50 229 GLN A N 1
ATOM 1861 C CA . GLN A 1 229 ? -2.317 16.785 -16.849 1.00 74.50 229 GLN A CA 1
ATOM 1862 C C . GLN A 1 229 ? -2.216 16.073 -18.207 1.00 74.50 229 GLN A C 1
ATOM 1864 O O . GLN A 1 229 ? -1.469 16.472 -19.106 1.00 74.50 229 GLN A O 1
ATOM 1869 N N . CYS A 1 230 ? -2.980 14.991 -18.370 1.00 75.44 230 CYS A N 1
ATOM 1870 C CA . CYS A 1 230 ? -2.877 14.104 -19.529 1.00 75.44 230 CYS A CA 1
ATOM 1871 C C . CYS A 1 230 ? -3.033 14.830 -20.879 1.00 75.44 230 CYS A C 1
ATOM 1873 O O . CYS A 1 230 ? -2.411 14.432 -21.861 1.00 75.44 230 CYS A O 1
ATOM 1875 N N . HIS A 1 231 ? -3.794 15.927 -20.920 1.00 77.75 231 HIS A N 1
ATOM 1876 C CA . HIS A 1 231 ? -3.978 16.773 -22.101 1.00 77.75 231 HIS A CA 1
ATOM 1877 C C . HIS A 1 231 ? -2.676 17.415 -22.620 1.00 77.75 231 HIS A C 1
ATOM 1879 O O . HIS A 1 231 ? -2.594 17.724 -23.804 1.00 77.75 231 HIS A O 1
ATOM 1885 N N . LEU A 1 232 ? -1.652 17.579 -21.773 1.00 78.56 232 LEU A N 1
ATOM 1886 C CA . LEU A 1 232 ? -0.336 18.114 -22.157 1.00 78.56 232 LEU A CA 1
ATOM 1887 C C . LEU A 1 232 ? 0.731 17.023 -22.317 1.00 78.56 232 LEU A C 1
ATOM 1889 O O . LEU A 1 232 ? 1.682 17.189 -23.089 1.00 78.56 232 LEU A O 1
ATOM 1893 N N . ASN A 1 233 ? 0.592 15.926 -21.566 1.00 78.62 233 ASN A N 1
ATOM 1894 C CA . ASN A 1 233 ? 1.679 14.973 -21.337 1.00 78.62 233 ASN A CA 1
ATOM 1895 C C . ASN A 1 233 ? 1.488 13.610 -22.015 1.00 78.62 233 ASN A C 1
ATOM 1897 O O . ASN A 1 233 ? 2.469 12.881 -22.156 1.00 78.62 233 ASN A O 1
ATOM 1901 N N . ARG A 1 234 ? 0.276 13.268 -22.483 1.00 85.19 234 ARG A N 1
ATOM 1902 C CA . ARG A 1 234 ? -0.054 11.930 -23.018 1.00 85.19 234 ARG A CA 1
ATOM 1903 C C . ARG A 1 234 ? 0.922 11.429 -24.087 1.00 85.19 234 ARG A C 1
ATOM 1905 O O . ARG A 1 234 ? 1.322 10.271 -24.038 1.00 85.19 234 ARG A O 1
ATOM 1912 N N . ASP A 1 235 ? 1.326 12.277 -25.030 1.00 88.44 235 ASP A N 1
ATOM 1913 C CA . ASP A 1 235 ? 2.189 11.839 -26.139 1.00 88.44 235 ASP A CA 1
ATOM 1914 C C . ASP A 1 235 ? 3.668 11.718 -25.736 1.00 88.44 235 ASP A C 1
ATOM 1916 O O . ASP A 1 235 ? 4.434 10.950 -26.334 1.00 88.44 235 ASP A O 1
ATOM 1920 N N . LYS A 1 236 ? 4.067 12.455 -24.693 1.00 89.44 236 LYS A N 1
ATOM 1921 C CA . LYS A 1 236 ? 5.450 12.559 -24.211 1.00 89.44 236 LYS A CA 1
ATOM 1922 C C . LYS A 1 236 ? 5.776 11.522 -23.146 1.00 89.44 236 LYS A C 1
ATOM 1924 O O . LYS A 1 236 ? 6.929 11.106 -23.064 1.00 89.44 236 LYS A O 1
ATOM 1929 N N . ASP A 1 237 ? 4.790 11.109 -22.354 1.00 89.31 237 ASP A N 1
ATOM 1930 C CA . ASP A 1 237 ? 4.998 10.116 -21.309 1.00 89.31 237 ASP A CA 1
ATOM 1931 C C . ASP A 1 237 ? 5.415 8.765 -21.913 1.00 89.31 237 ASP A C 1
ATOM 1933 O O . ASP A 1 237 ? 4.865 8.289 -22.918 1.00 89.31 237 ASP A O 1
ATOM 1937 N N . LYS A 1 238 ? 6.465 8.184 -21.329 1.00 94.31 238 LYS A N 1
ATOM 1938 C CA . LYS A 1 238 ? 7.020 6.868 -21.672 1.00 94.31 238 LYS A CA 1
ATOM 1939 C C . LYS A 1 238 ? 7.362 6.073 -20.411 1.00 94.31 238 LYS A C 1
ATOM 1941 O O . LYS A 1 238 ? 8.105 5.097 -20.503 1.00 94.31 238 LYS A O 1
ATOM 1946 N N . GLU A 1 239 ? 6.858 6.474 -19.246 1.00 93.69 239 GLU A N 1
ATOM 1947 C CA . GLU A 1 239 ? 7.265 5.896 -17.965 1.00 93.69 239 GLU A CA 1
ATOM 1948 C C . GLU A 1 239 ? 6.888 4.413 -17.899 1.00 93.69 239 GLU A C 1
ATOM 1950 O O . GLU A 1 239 ? 7.742 3.561 -17.659 1.00 93.69 239 GLU A O 1
ATOM 1955 N N . LEU A 1 240 ? 5.648 4.074 -18.273 1.00 94.69 240 LEU A N 1
ATOM 1956 C CA . LEU A 1 240 ? 5.188 2.682 -18.343 1.00 94.69 240 LEU A CA 1
ATOM 1957 C C . LEU A 1 240 ? 5.978 1.838 -19.355 1.00 94.69 240 LEU A C 1
ATOM 1959 O O . LEU A 1 240 ? 6.191 0.649 -19.126 1.00 94.69 240 LEU A O 1
ATOM 1963 N N . LEU A 1 241 ? 6.459 2.434 -20.453 1.00 95.38 241 LEU A N 1
ATOM 1964 C CA . LEU A 1 241 ? 7.288 1.730 -21.440 1.00 95.38 241 LEU A CA 1
ATOM 1965 C C . LEU A 1 241 ? 8.662 1.368 -20.855 1.00 95.38 241 LEU A C 1
ATOM 1967 O O . LEU A 1 241 ? 9.143 0.240 -21.013 1.00 95.38 241 LEU A O 1
ATOM 1971 N N . LYS A 1 242 ? 9.286 2.310 -20.143 1.00 96.69 242 LYS A N 1
ATOM 1972 C CA . LYS A 1 242 ? 10.544 2.066 -19.431 1.00 96.69 242 LYS A CA 1
ATOM 1973 C C . LYS A 1 242 ? 10.349 1.049 -18.300 1.00 96.69 242 LYS A C 1
ATOM 1975 O O . LYS A 1 242 ? 11.141 0.117 -18.177 1.00 96.69 242 LYS A O 1
ATOM 1980 N N . LEU A 1 243 ? 9.277 1.176 -17.515 1.00 97.00 243 LEU A N 1
ATOM 1981 C CA . LEU A 1 243 ? 8.960 0.254 -16.425 1.00 97.00 243 LEU A CA 1
ATOM 1982 C C . LEU A 1 243 ? 8.663 -1.158 -16.929 1.00 97.00 243 LEU A C 1
ATOM 1984 O O . LEU A 1 243 ? 9.105 -2.118 -16.309 1.00 97.00 243 LEU A O 1
ATOM 1988 N N . ALA A 1 244 ? 7.995 -1.316 -18.073 1.00 97.31 244 ALA A N 1
ATOM 1989 C CA . ALA A 1 244 ? 7.810 -2.626 -18.698 1.00 97.31 244 ALA A CA 1
ATOM 1990 C C . ALA A 1 244 ? 9.159 -3.288 -19.032 1.00 97.31 244 ALA A C 1
ATOM 1992 O O . ALA A 1 244 ? 9.346 -4.482 -18.783 1.00 97.31 244 ALA A O 1
ATOM 1993 N N . THR A 1 245 ? 10.119 -2.504 -19.533 1.00 97.31 245 THR A N 1
ATOM 1994 C CA . THR A 1 245 ? 11.491 -2.972 -19.789 1.00 97.31 245 THR A CA 1
ATOM 1995 C C . THR A 1 245 ? 12.186 -3.370 -18.487 1.00 97.31 245 THR A C 1
ATOM 1997 O O . THR A 1 245 ? 12.749 -4.460 -18.396 1.00 97.31 245 THR A O 1
ATOM 2000 N N . TYR A 1 246 ? 12.084 -2.537 -17.449 1.00 97.94 246 TYR A N 1
ATOM 2001 C CA . TYR A 1 246 ? 12.623 -2.830 -16.122 1.00 97.94 246 TYR A CA 1
ATOM 2002 C C . TYR A 1 246 ? 12.040 -4.119 -15.524 1.00 97.94 246 TYR A C 1
ATOM 2004 O O . TYR A 1 246 ? 12.794 -4.988 -15.089 1.00 97.94 246 TYR A O 1
ATOM 2012 N N . LEU A 1 247 ? 10.714 -4.282 -15.565 1.00 98.00 247 LEU A N 1
ATOM 2013 C CA . LEU A 1 247 ? 10.009 -5.467 -15.073 1.00 98.00 247 LEU A CA 1
ATOM 2014 C C . LEU A 1 247 ? 10.459 -6.738 -15.791 1.00 98.00 247 LEU A C 1
ATOM 2016 O O . LEU A 1 247 ? 10.685 -7.755 -15.137 1.00 98.00 247 LEU A O 1
ATOM 2020 N N . LYS A 1 248 ? 10.616 -6.684 -17.118 1.00 97.38 248 LYS A N 1
ATOM 2021 C CA . LYS A 1 248 ? 11.135 -7.812 -17.897 1.00 97.38 248 LYS A CA 1
ATOM 2022 C C . LYS A 1 248 ? 12.553 -8.176 -17.448 1.00 97.38 248 LYS A C 1
ATOM 2024 O O . LYS A 1 248 ? 12.810 -9.331 -17.118 1.00 97.38 248 LYS A O 1
ATOM 2029 N N . ASN A 1 249 ? 13.426 -7.178 -17.350 1.00 97.62 249 ASN A N 1
ATOM 2030 C CA . ASN A 1 249 ? 14.818 -7.349 -16.953 1.00 97.62 249 ASN A CA 1
ATOM 2031 C C . ASN A 1 249 ? 14.955 -7.979 -15.559 1.00 97.62 249 ASN A C 1
ATOM 2033 O O . ASN A 1 249 ? 15.680 -8.960 -15.406 1.00 97.62 249 ASN A O 1
ATOM 2037 N N . ILE A 1 250 ? 14.238 -7.474 -14.548 1.00 97.75 250 ILE A N 1
ATOM 2038 C CA . ILE A 1 250 ? 14.307 -8.049 -13.195 1.00 97.75 250 ILE A CA 1
ATOM 2039 C C . ILE A 1 250 ? 13.642 -9.426 -13.124 1.00 97.75 250 ILE A C 1
ATOM 2041 O O . ILE A 1 250 ? 14.097 -10.278 -12.369 1.00 97.75 250 ILE A O 1
ATOM 2045 N N . ALA A 1 251 ? 12.585 -9.679 -13.903 1.00 96.88 251 ALA A N 1
ATOM 2046 C CA . ALA A 1 251 ? 11.911 -10.974 -13.898 1.00 96.88 251 ALA A CA 1
ATOM 2047 C C . ALA A 1 251 ? 12.784 -12.092 -14.485 1.00 96.88 251 ALA A C 1
ATOM 2049 O O . ALA A 1 251 ? 12.682 -13.227 -14.022 1.00 96.88 251 ALA A O 1
ATOM 2050 N N . GLU A 1 252 ? 13.615 -11.770 -15.481 1.00 96.50 252 GLU A N 1
ATOM 2051 C CA . GLU A 1 252 ? 14.527 -12.708 -16.148 1.00 96.50 252 GLU A CA 1
ATOM 2052 C C . GLU A 1 252 ? 15.857 -12.879 -15.398 1.00 96.50 252 GLU A C 1
ATOM 2054 O O . GLU A 1 252 ? 16.396 -13.982 -15.379 1.00 96.50 252 GLU A O 1
ATOM 2059 N N . ASN A 1 253 ? 16.371 -11.821 -14.758 1.00 96.81 253 ASN A N 1
ATOM 2060 C CA . ASN A 1 253 ? 17.750 -11.793 -14.246 1.00 96.81 253 ASN A CA 1
ATOM 2061 C C . ASN A 1 253 ? 17.858 -11.676 -12.716 1.00 96.81 253 ASN A C 1
ATOM 2063 O O . ASN A 1 253 ? 18.959 -11.707 -12.167 1.00 96.81 253 ASN A O 1
ATOM 2067 N N . CYS A 1 254 ? 16.740 -11.531 -11.995 1.00 95.56 254 CYS A N 1
ATOM 2068 C CA . CYS A 1 254 ? 16.747 -11.377 -10.543 1.00 95.56 254 CYS A CA 1
ATOM 2069 C C . CYS A 1 254 ? 15.865 -12.419 -9.839 1.00 95.56 254 CYS A C 1
ATOM 2071 O O . CYS A 1 254 ? 14.633 -12.349 -9.838 1.00 95.56 254 CYS A O 1
ATOM 2073 N N . ASP A 1 255 ? 16.513 -13.356 -9.146 1.00 94.75 255 ASP A N 1
ATOM 2074 C CA . ASP A 1 255 ? 15.822 -14.372 -8.341 1.00 94.75 255 ASP A CA 1
ATOM 2075 C C . ASP A 1 255 ? 15.271 -13.837 -7.012 1.00 94.75 255 ASP A C 1
ATOM 2077 O O . ASP A 1 255 ? 14.374 -14.444 -6.422 1.00 94.75 255 ASP A O 1
ATOM 2081 N N . ASP A 1 256 ? 15.810 -12.716 -6.521 1.00 96.06 256 ASP A N 1
ATOM 2082 C CA . ASP A 1 256 ? 15.434 -12.126 -5.237 1.00 96.06 256 ASP A CA 1
ATOM 2083 C C . ASP A 1 256 ? 15.379 -10.598 -5.325 1.00 96.06 256 ASP A C 1
ATOM 2085 O O . ASP A 1 256 ? 16.403 -9.915 -5.232 1.00 96.06 256 ASP A O 1
ATOM 2089 N N . PHE A 1 257 ? 14.163 -10.065 -5.453 1.00 96.56 257 PHE A N 1
ATOM 2090 C CA . PHE A 1 257 ? 13.907 -8.631 -5.590 1.00 96.56 257 PHE A CA 1
ATOM 2091 C C . PHE A 1 257 ? 14.379 -7.809 -4.384 1.00 96.56 257 PHE A C 1
ATOM 2093 O O . PHE A 1 257 ? 14.645 -6.623 -4.541 1.00 96.56 257 PHE A O 1
ATOM 2100 N N . ASN A 1 258 ? 14.621 -8.412 -3.212 1.00 92.50 258 ASN A N 1
ATOM 2101 C CA . ASN A 1 258 ? 15.177 -7.680 -2.065 1.00 92.50 258 ASN A CA 1
ATOM 2102 C C . ASN A 1 258 ? 16.615 -7.181 -2.297 1.00 92.50 258 ASN A C 1
ATOM 2104 O O . ASN A 1 258 ? 17.120 -6.384 -1.503 1.00 92.50 258 ASN A O 1
ATOM 2108 N N . LYS A 1 259 ? 17.293 -7.676 -3.343 1.00 93.69 259 LYS A N 1
ATOM 2109 C CA . LYS A 1 259 ? 18.622 -7.213 -3.770 1.00 93.69 259 LYS A CA 1
ATOM 2110 C C . LYS A 1 259 ? 18.558 -5.956 -4.642 1.00 93.69 259 LYS A C 1
ATOM 2112 O O . LYS A 1 259 ? 19.593 -5.343 -4.890 1.00 93.69 259 LYS A O 1
ATOM 2117 N N . LEU A 1 260 ? 17.374 -5.593 -5.131 1.00 94.56 260 LEU A N 1
ATOM 2118 C CA . LEU A 1 260 ? 17.184 -4.460 -6.023 1.00 94.56 260 LEU A CA 1
ATOM 2119 C C . LEU A 1 260 ? 17.085 -3.157 -5.228 1.00 94.56 260 LEU A C 1
ATOM 2121 O O . LEU A 1 260 ? 16.580 -3.114 -4.108 1.00 94.56 260 LEU A O 1
ATOM 2125 N N . ASN A 1 261 ? 17.537 -2.070 -5.849 1.00 94.31 261 ASN A N 1
ATOM 2126 C CA . ASN A 1 261 ? 17.240 -0.721 -5.392 1.00 94.31 261 ASN A CA 1
ATOM 2127 C C . ASN A 1 261 ? 16.269 -0.071 -6.379 1.00 94.31 261 ASN A C 1
ATOM 2129 O O . ASN A 1 261 ? 16.689 0.513 -7.379 1.00 94.31 261 ASN A O 1
ATOM 2133 N N . HIS A 1 262 ? 14.971 -0.164 -6.088 1.00 94.50 262 HIS A N 1
ATOM 2134 C CA . HIS A 1 262 ? 13.922 0.378 -6.951 1.00 94.50 262 HIS A CA 1
ATOM 2135 C C . HIS A 1 262 ? 13.983 1.903 -7.103 1.00 94.50 262 HIS A C 1
ATOM 2137 O O . HIS A 1 262 ? 13.461 2.412 -8.081 1.00 94.50 262 HIS A O 1
ATOM 2143 N N . LYS A 1 263 ? 14.691 2.642 -6.234 1.00 91.19 263 LYS A N 1
ATOM 2144 C CA . LYS A 1 263 ? 14.933 4.086 -6.431 1.00 91.19 263 LYS A CA 1
ATOM 2145 C C . LYS A 1 263 ? 15.855 4.379 -7.622 1.00 91.19 263 LYS A C 1
ATOM 2147 O O . LYS A 1 263 ? 15.891 5.500 -8.105 1.00 91.19 263 LYS A O 1
ATOM 2152 N N . LYS A 1 264 ? 16.629 3.387 -8.077 1.00 93.75 264 LYS A N 1
ATOM 2153 C CA . LYS A 1 264 ? 17.594 3.500 -9.185 1.00 93.75 264 LYS A CA 1
ATOM 2154 C C . LYS A 1 264 ? 17.193 2.666 -10.404 1.00 93.75 264 LYS A C 1
ATOM 2156 O O . LYS A 1 264 ? 18.049 2.317 -11.219 1.00 93.75 264 LYS A O 1
ATOM 2161 N N . TRP A 1 265 ? 15.911 2.318 -10.515 1.00 96.00 265 TRP A N 1
ATOM 2162 C CA . TRP A 1 265 ? 15.389 1.405 -11.532 1.00 96.00 265 TRP A CA 1
ATOM 2163 C C . TRP A 1 265 ? 15.733 1.824 -12.973 1.00 96.00 265 TRP A C 1
ATOM 2165 O O . TRP A 1 265 ? 16.047 0.959 -13.784 1.00 96.00 265 TRP A O 1
ATOM 2175 N N . GLU A 1 266 ? 15.780 3.128 -13.274 1.00 93.88 266 GLU A N 1
ATOM 2176 C CA . GLU A 1 266 ? 16.138 3.653 -14.605 1.00 93.88 266 GLU A CA 1
ATOM 2177 C C . GLU A 1 266 ? 17.575 3.316 -15.032 1.00 93.88 266 GLU A C 1
ATOM 2179 O O . GLU A 1 266 ? 17.880 3.272 -16.220 1.00 93.88 266 GLU A O 1
ATOM 2184 N N . SER A 1 267 ? 18.459 3.068 -14.064 1.00 93.88 267 SER A N 1
ATOM 2185 C CA . SER A 1 267 ? 19.864 2.704 -14.294 1.00 93.88 267 SER A CA 1
ATOM 2186 C C . SER A 1 267 ? 20.124 1.205 -14.158 1.00 93.88 267 SER A C 1
ATOM 2188 O O . SER A 1 267 ? 21.268 0.756 -14.261 1.00 93.88 267 SER A O 1
ATOM 2190 N N . TYR A 1 268 ? 19.080 0.419 -13.882 1.00 94.38 268 TYR A N 1
ATOM 2191 C CA . TYR A 1 268 ? 19.229 -1.014 -13.719 1.00 94.38 268 TYR A CA 1
ATOM 2192 C C . TYR A 1 268 ? 19.627 -1.651 -15.047 1.00 94.38 268 TYR A C 1
ATOM 2194 O O . TYR A 1 268 ? 18.879 -1.629 -16.026 1.00 94.38 268 TYR A O 1
ATOM 2202 N N . THR A 1 269 ? 20.811 -2.247 -15.038 1.00 88.19 269 THR A N 1
ATOM 2203 C CA . THR A 1 269 ? 21.339 -3.045 -16.138 1.00 88.19 269 THR A CA 1
ATOM 2204 C C . THR A 1 269 ? 21.471 -4.474 -15.601 1.00 88.19 269 THR A C 1
ATOM 2206 O O . THR A 1 269 ? 22.039 -4.612 -14.513 1.00 88.19 269 THR A O 1
ATOM 2209 N N . PRO A 1 270 ? 20.875 -5.486 -16.260 1.00 83.56 270 PRO A N 1
ATOM 2210 C CA . PRO A 1 270 ? 20.869 -6.867 -15.774 1.00 83.56 270 PRO A CA 1
ATOM 2211 C C . PRO A 1 270 ? 22.257 -7.471 -15.565 1.00 83.56 270 PRO A C 1
ATOM 2213 O O . PRO A 1 270 ? 23.172 -7.125 -16.348 1.00 83.56 270 PRO A O 1
#